Protein AF-A0A958IMS0-F1 (afdb_monomer_lite)

Secondary structure (DSSP, 8-state):
----------HHHHHHHHHHHHHHHHHHTS-SSSPPPHHHHHHHHHHHHHHHHHHHTSHHHHHHHHT-S---HHHHHHHHHHHHHHHHHS---PPPPPEEEEPPHHHHHHHHHHHHHHHHHHHHHHHHHHHS-HHHHHHHHHHHHHHHHHHHHHHHHH-HHHHHHHHHHHHHHHHHHHHHHTT--TTHHHHHHHSS------THHHHHHHHHHHHHHHHHHHHH-PEEEE-HHHHHHHHHHHHHHHHHHHHHHHHHHHHHHHHHHTT----HHHHHHHHHHHHHHHHHS-HHHHS--

Sequence (297 aa):
MPSAKKNVPAVKDVWQTLQDRTVARFISHLPPKTLPDDAQVRTAVNETESLLMDELCSAKQLSELWERADIEERQIAYARLEFSTWKNERPLLLPAPTFTERMNGAKLAIAVMLGTLAGAMLLSGAFNFLSDDPQTGQMLGGIIGSGAMVMVLWYASENKNVRRYLAAALGVATAAEVAIMFGKLSGLGMLWSALRPRFIGTGILVGLRRFFAYAGIVFLLRMSVRKPVFNRLEYEKNLRICIALWLDNARQFIASLKEASQKSGEKQALPEPVIAKKLGGYLHKLHQSQPAELATA

Radius of gyration: 34.6 Å; chains: 1; bounding box: 78×59×96 Å

Foldseek 3Di:
DDDPPPPPPDPVVVLVVLLVVLLVQLLVLADPWDFGDPVSNVVSLVVSVVSVLCQCLPQVNLCVLLVHPGDDPVLSVVLSVVVVVVCVVPPLDADHFDWDQDQDPVLLVVLLVVQLVVQLVVQLVVCCVVPVHSPVSSVVRSVVRSVVSSVLLQVLLPDPVNLVVLVVVLVVVVVVVVCVVVVPCPPVVVVVVVVPDPPPDDDDVVVVVVVVVSVVSVSSSVSSHGDTTGPSVVSSVSSSVSSSVVVVVVSVVSVVSSVVVVVCVVPDPPPPVVVVVVVVVVVVVVVVPDVVVVVPD

Structure (mmCIF, N/CA/C/O backbone):
data_AF-A0A958IMS0-F1
#
_entry.id   AF-A0A958IMS0-F1
#
loop_
_atom_site.group_PDB
_atom_site.id
_atom_site.type_symbol
_atom_site.label_atom_id
_atom_site.label_alt_id
_atom_site.label_comp_id
_atom_site.label_asym_id
_atom_site.label_entity_id
_atom_site.label_seq_id
_atom_site.pdbx_PDB_ins_code
_atom_site.Cartn_x
_atom_site.Cartn_y
_atom_site.Cartn_z
_atom_site.occupancy
_atom_site.B_iso_or_equiv
_atom_site.auth_seq_id
_atom_site.auth_comp_id
_atom_site.auth_asym_id
_atom_site.auth_atom_id
_atom_site.pdbx_PDB_model_num
ATOM 1 N N . MET A 1 1 ? -40.552 -29.127 31.324 1.00 44.09 1 MET A N 1
ATOM 2 C CA . MET A 1 1 ? -40.174 -28.196 30.239 1.00 44.09 1 MET A CA 1
ATOM 3 C C . MET A 1 1 ? -38.669 -27.982 30.304 1.00 44.09 1 MET A C 1
ATOM 5 O O . MET A 1 1 ? -38.207 -27.462 31.312 1.00 44.09 1 MET A O 1
ATOM 9 N N . PRO A 1 2 ? -37.890 -28.467 29.326 1.00 46.84 2 PRO A N 1
ATOM 10 C CA . PRO A 1 2 ? -36.446 -28.273 29.320 1.00 46.84 2 PRO A CA 1
ATOM 11 C C . PRO A 1 2 ? -36.140 -26.791 29.085 1.00 46.84 2 PRO A C 1
ATOM 13 O O . PRO A 1 2 ? -36.543 -26.219 28.075 1.00 46.84 2 PRO A O 1
ATOM 16 N 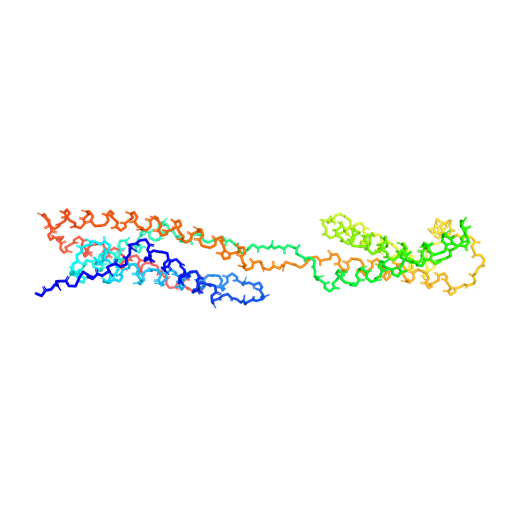N . SER A 1 3 ? -35.461 -26.173 30.052 1.00 48.00 3 SER A N 1
ATOM 17 C CA . SER A 1 3 ? -34.900 -24.829 29.931 1.00 48.00 3 SER A CA 1
ATOM 18 C C . SER A 1 3 ? -33.990 -24.798 28.704 1.00 48.00 3 SER A C 1
ATOM 20 O O . SER A 1 3 ? -32.963 -25.481 28.667 1.00 48.00 3 SER A O 1
ATOM 22 N N . ALA A 1 4 ? -34.409 -24.068 27.670 1.00 55.25 4 ALA A N 1
ATOM 23 C CA . ALA A 1 4 ? -33.607 -23.841 26.483 1.00 55.25 4 ALA A CA 1
ATOM 24 C C . ALA A 1 4 ? -32.337 -23.106 26.921 1.00 55.25 4 ALA A C 1
ATOM 26 O O . ALA A 1 4 ? -32.370 -21.909 27.207 1.00 55.25 4 ALA A O 1
ATOM 27 N N . LYS A 1 5 ? -31.218 -23.835 27.010 1.00 54.44 5 LYS A N 1
ATOM 28 C CA . LYS A 1 5 ? -29.894 -23.233 27.155 1.00 54.44 5 LYS A CA 1
ATOM 29 C C . LYS A 1 5 ? -29.708 -22.296 25.966 1.00 54.44 5 LYS A C 1
ATOM 31 O O . LYS A 1 5 ? -29.451 -22.747 24.853 1.00 54.44 5 LYS A O 1
ATOM 36 N N . LYS A 1 6 ? -29.899 -20.994 26.197 1.00 62.38 6 LYS A N 1
ATOM 37 C CA . LYS A 1 6 ? -29.505 -19.937 25.267 1.00 62.38 6 LYS A CA 1
ATOM 38 C C . LYS A 1 6 ? -28.029 -20.189 24.969 1.00 62.38 6 LYS A C 1
ATOM 40 O O . LYS A 1 6 ? -27.209 -20.090 25.878 1.00 62.38 6 LYS A O 1
ATOM 45 N N . ASN A 1 7 ? -27.713 -20.578 23.735 1.00 57.47 7 ASN A N 1
ATOM 46 C CA . ASN A 1 7 ? -26.341 -20.599 23.245 1.00 57.47 7 ASN A CA 1
ATOM 47 C C . ASN A 1 7 ? -25.857 -19.150 23.273 1.00 57.47 7 ASN A C 1
ATOM 49 O O . ASN A 1 7 ? -26.113 -18.385 22.346 1.00 57.47 7 ASN A O 1
ATOM 53 N N . VAL A 1 8 ? -25.249 -18.756 24.390 1.00 57.50 8 VAL A N 1
ATOM 54 C CA . VAL A 1 8 ? -24.497 -17.513 24.479 1.00 57.50 8 VAL A CA 1
ATOM 55 C C . VAL A 1 8 ? -23.295 -17.730 23.559 1.00 57.50 8 VAL A C 1
ATOM 57 O O . VAL A 1 8 ? -22.541 -18.678 23.805 1.00 57.50 8 VAL A O 1
ATOM 60 N N . PRO A 1 9 ? -23.164 -16.969 22.455 1.00 58.69 9 PRO A N 1
ATOM 61 C CA . PRO A 1 9 ? -21.986 -17.067 21.603 1.00 58.69 9 PRO A CA 1
ATOM 62 C C . PRO A 1 9 ? -20.747 -16.914 22.485 1.00 58.69 9 PRO A C 1
ATOM 64 O O . PRO A 1 9 ? -20.757 -16.148 23.450 1.00 58.69 9 PRO A O 1
ATOM 67 N N . ALA A 1 10 ? -19.705 -17.702 22.224 1.00 67.81 10 ALA A N 1
ATOM 68 C CA . ALA A 1 10 ? -18.515 -17.641 23.056 1.00 67.81 10 ALA A CA 1
ATOM 69 C C . ALA A 1 10 ? -17.984 -16.200 23.022 1.00 67.81 10 ALA A C 1
ATOM 71 O O . ALA A 1 10 ? -17.843 -15.632 21.948 1.00 67.81 10 ALA A O 1
ATOM 72 N N . VAL A 1 11 ? -17.655 -15.606 24.175 1.00 65.38 11 VAL A N 1
ATOM 73 C CA . VAL A 1 11 ? -17.172 -14.207 24.295 1.00 65.38 11 VAL A CA 1
ATOM 74 C C . VAL A 1 11 ? -16.015 -13.889 23.329 1.00 65.38 11 VAL A C 1
ATOM 76 O O . VAL A 1 11 ? -15.816 -12.745 22.924 1.00 65.38 11 VAL A O 1
ATOM 79 N N . LYS A 1 12 ? -15.260 -14.914 22.914 1.00 70.31 12 LYS A N 1
ATOM 80 C CA . LYS A 1 12 ? -14.212 -14.829 21.890 1.00 70.31 12 LYS A CA 1
ATOM 81 C C . LYS A 1 12 ? -14.737 -14.348 20.525 1.00 70.31 12 LYS A C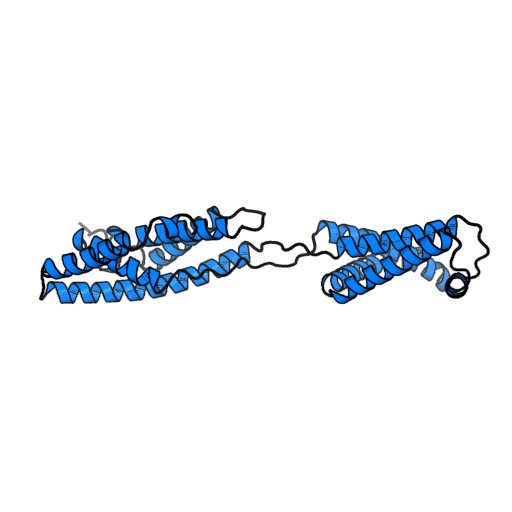 1
ATOM 83 O O . LYS A 1 12 ? -14.037 -13.601 19.848 1.00 70.31 12 LYS A O 1
ATOM 88 N N . ASP A 1 13 ? -15.968 -14.699 20.167 1.00 82.50 13 ASP A N 1
ATOM 89 C CA . ASP A 1 13 ? -16.597 -14.353 18.891 1.00 82.50 13 ASP A CA 1
ATOM 90 C C . ASP A 1 13 ? -16.972 -12.867 18.823 1.00 82.50 13 ASP A C 1
ATOM 92 O O . ASP A 1 13 ? -16.931 -12.265 17.749 1.00 82.50 13 ASP A O 1
ATOM 96 N N . VAL A 1 14 ? -17.283 -12.235 19.962 1.00 87.31 14 VAL A N 1
ATOM 97 C CA . VAL A 1 14 ? -17.734 -10.835 19.999 1.00 87.31 14 VAL A CA 1
ATOM 98 C C . VAL A 1 14 ? -16.592 -9.869 19.687 1.00 87.31 14 VAL A C 1
ATOM 100 O O . VAL A 1 14 ? -16.743 -8.988 18.842 1.00 87.31 14 VAL A O 1
ATOM 103 N N . TRP A 1 15 ? -15.424 -10.060 20.307 1.00 90.69 15 TRP A N 1
ATOM 104 C CA . TRP A 1 15 ? -14.250 -9.209 20.070 1.00 90.69 15 TRP A CA 1
ATOM 105 C C . TRP A 1 15 ? -13.712 -9.343 18.649 1.00 90.69 15 TRP A C 1
ATOM 107 O O . TRP A 1 15 ? -13.339 -8.344 18.035 1.00 90.69 15 TRP A O 1
ATOM 117 N N . GLN A 1 16 ? -13.722 -10.562 18.108 1.00 94.00 16 GLN A N 1
ATOM 118 C CA . GLN A 1 16 ? -13.306 -10.806 16.732 1.00 94.00 16 GLN A CA 1
ATOM 119 C C . GLN A 1 16 ? -14.298 -10.192 15.733 1.00 94.00 16 GLN A C 1
ATOM 121 O O . GLN A 1 16 ? -13.884 -9.533 14.783 1.00 94.00 16 GLN A O 1
ATOM 126 N N . THR A 1 17 ? -15.605 -10.299 15.999 1.00 93.88 17 THR A N 1
ATOM 127 C CA . THR A 1 17 ? -16.640 -9.634 15.189 1.00 93.88 17 THR A CA 1
ATOM 128 C C . THR A 1 17 ? -16.495 -8.112 15.224 1.00 93.88 17 THR A C 1
ATOM 130 O O . THR A 1 17 ? -16.630 -7.460 14.187 1.00 93.88 17 THR A O 1
ATOM 133 N N . LEU A 1 18 ? -16.212 -7.532 16.396 1.00 94.69 18 LEU A N 1
ATOM 134 C CA . LEU A 1 18 ? -15.975 -6.096 16.533 1.00 94.69 18 LEU A CA 1
ATOM 135 C C . LEU A 1 18 ? -14.736 -5.680 15.736 1.00 94.69 18 LEU A C 1
ATOM 137 O O . LEU A 1 18 ? -14.836 -4.783 14.906 1.00 94.69 18 LEU A O 1
ATOM 141 N N . GLN A 1 19 ? -13.613 -6.385 15.897 1.00 96.44 19 GLN A N 1
ATOM 142 C CA . GLN A 1 19 ? -12.390 -6.153 15.125 1.00 96.44 19 GLN A CA 1
ATOM 143 C C . GLN A 1 19 ? -12.660 -6.179 13.612 1.00 96.44 19 GLN A C 1
ATOM 145 O O . GLN A 1 19 ? -12.262 -5.254 12.903 1.00 96.44 19 GLN A O 1
ATOM 150 N N . ASP A 1 20 ? -13.354 -7.206 13.115 1.00 96.06 20 ASP A N 1
ATOM 151 C CA . ASP A 1 20 ? -13.673 -7.356 11.693 1.00 96.06 20 ASP A CA 1
ATOM 152 C C . ASP A 1 20 ? -14.537 -6.201 11.171 1.00 96.06 20 ASP A C 1
ATOM 154 O O . ASP A 1 20 ? -14.251 -5.646 10.106 1.00 96.06 20 ASP A O 1
ATOM 158 N N . ARG A 1 21 ? -15.560 -5.790 11.930 1.00 95.88 21 ARG A N 1
ATOM 159 C CA . ARG A 1 21 ? -16.423 -4.649 11.581 1.00 95.88 21 ARG A CA 1
ATOM 160 C C . ARG A 1 21 ? -15.662 -3.333 11.580 1.00 95.88 21 ARG A C 1
ATOM 162 O O . ARG A 1 21 ? -15.816 -2.548 10.647 1.00 95.88 21 ARG A O 1
ATOM 169 N N . THR A 1 22 ? -14.833 -3.103 12.592 1.00 96.50 22 THR A N 1
ATOM 170 C CA . THR A 1 22 ? -13.996 -1.910 12.732 1.00 96.50 22 THR A CA 1
ATOM 171 C C . THR A 1 22 ? -13.019 -1.794 11.561 1.00 96.50 22 THR A C 1
ATOM 173 O O . THR A 1 22 ? -12.938 -0.743 10.927 1.00 96.50 22 THR A O 1
ATOM 176 N N . VAL A 1 23 ? -12.343 -2.889 11.196 1.00 97.06 23 VAL A N 1
ATOM 177 C CA . VAL A 1 23 ? -11.447 -2.939 10.029 1.00 97.06 23 VAL A CA 1
ATOM 178 C C . VAL A 1 23 ? -12.222 -2.692 8.736 1.00 97.06 23 VAL A C 1
ATOM 180 O O . VAL A 1 23 ? -11.797 -1.882 7.913 1.00 97.06 23 VAL A O 1
ATOM 183 N N . ALA A 1 24 ? -13.369 -3.351 8.553 1.00 96.00 24 ALA A N 1
ATOM 184 C CA . ALA A 1 24 ? -14.198 -3.177 7.363 1.00 96.00 24 ALA A CA 1
ATOM 185 C C . ALA A 1 24 ? -14.688 -1.730 7.216 1.00 96.00 24 ALA A C 1
ATOM 187 O O . ALA A 1 24 ? -14.632 -1.171 6.117 1.00 96.00 24 ALA A O 1
ATOM 188 N N . ARG A 1 25 ? -15.109 -1.100 8.320 1.00 96.00 25 ARG A N 1
ATOM 189 C CA . ARG A 1 25 ? -15.526 0.304 8.349 1.00 96.00 25 ARG A CA 1
ATOM 190 C C . ARG A 1 25 ? -14.369 1.219 7.972 1.00 96.00 25 ARG A C 1
ATOM 192 O O . ARG A 1 25 ? -14.520 1.997 7.034 1.00 96.00 25 ARG A O 1
ATOM 199 N N . PHE A 1 26 ? -13.209 1.065 8.609 1.00 96.62 26 PHE A N 1
ATOM 200 C CA . PHE A 1 26 ? -12.016 1.850 8.292 1.00 96.62 26 PHE A CA 1
ATOM 201 C C . PHE A 1 26 ? -11.662 1.765 6.800 1.00 96.62 26 PHE A C 1
ATOM 203 O O . PHE A 1 26 ? -11.527 2.773 6.109 1.00 96.62 26 PHE A O 1
ATOM 210 N N . ILE A 1 27 ? -11.590 0.541 6.273 1.00 95.31 27 ILE A N 1
ATOM 211 C CA . ILE A 1 27 ? -11.251 0.267 4.875 1.00 95.31 27 ILE A CA 1
ATOM 212 C C . ILE A 1 27 ? -12.306 0.819 3.901 1.00 95.31 27 ILE A C 1
ATOM 214 O O . ILE A 1 27 ? -11.954 1.182 2.778 1.00 95.31 27 ILE A O 1
ATOM 218 N N . SER A 1 28 ? -13.578 0.901 4.300 1.00 95.00 28 SER A N 1
ATOM 219 C CA . SER A 1 28 ? -14.649 1.468 3.467 1.00 95.00 28 SER A CA 1
ATOM 220 C C . SER A 1 28 ? -14.517 2.979 3.242 1.00 95.00 28 SER A C 1
ATOM 222 O O . SER A 1 28 ? -14.989 3.478 2.223 1.00 95.00 28 SER A O 1
ATOM 224 N N . HIS A 1 29 ? -13.825 3.690 4.140 1.00 94.88 29 HIS A N 1
ATOM 225 C CA . HIS A 1 29 ? -13.536 5.120 4.001 1.00 94.88 29 HIS A CA 1
ATOM 226 C C . HIS A 1 29 ? -12.297 5.410 3.142 1.00 94.88 29 HIS A C 1
ATOM 228 O O . HIS A 1 29 ? -12.062 6.561 2.772 1.00 94.88 29 HIS A O 1
ATOM 234 N N . LEU A 1 30 ? -11.508 4.388 2.793 1.00 93.94 30 LEU A N 1
ATOM 235 C CA . LEU A 1 30 ? -10.329 4.552 1.949 1.00 93.94 30 LEU A CA 1
ATOM 236 C C . LEU A 1 30 ? -10.661 4.358 0.463 1.00 93.94 30 LEU A C 1
ATOM 238 O O . LEU A 1 30 ? -11.443 3.470 0.101 1.00 93.94 30 LEU A O 1
ATOM 242 N N . PRO A 1 31 ? -10.022 5.123 -0.440 1.00 91.56 31 PRO A N 1
ATOM 243 C CA . PRO A 1 31 ? -10.190 4.920 -1.866 1.00 91.56 31 PRO A CA 1
ATOM 244 C C . PRO A 1 31 ? -9.673 3.532 -2.291 1.00 91.56 31 PRO A C 1
ATOM 246 O O . PRO A 1 31 ? -8.618 3.078 -1.845 1.00 91.56 31 PRO A O 1
ATOM 249 N N . PRO A 1 32 ? -10.365 2.837 -3.209 1.00 86.62 32 PRO A N 1
ATOM 250 C CA . PRO A 1 32 ? -10.069 1.437 -3.499 1.00 86.62 32 PRO A CA 1
ATOM 251 C C . PRO A 1 32 ? -8.780 1.214 -4.301 1.00 86.62 32 PRO A C 1
ATOM 253 O O . PRO A 1 32 ? -8.251 0.104 -4.281 1.00 86.62 32 PRO A O 1
ATOM 256 N N . LYS A 1 33 ? -8.312 2.222 -5.050 1.00 82.50 33 LYS A N 1
ATOM 257 C CA . LYS A 1 33 ? -7.207 2.088 -6.022 1.00 82.50 33 LYS A CA 1
ATOM 258 C C . LYS A 1 33 ? -6.172 3.212 -5.973 1.00 82.50 33 LYS A C 1
ATOM 260 O O . LYS A 1 33 ? -5.131 3.088 -6.615 1.00 82.50 33 LYS A O 1
ATOM 265 N N . THR A 1 34 ? -6.456 4.307 -5.276 1.00 85.69 34 THR A N 1
ATOM 266 C CA . THR A 1 34 ? -5.556 5.461 -5.193 1.00 85.69 34 THR A CA 1
ATOM 267 C C . THR A 1 34 ? -4.907 5.534 -3.824 1.00 85.69 34 THR A C 1
ATOM 269 O O . THR A 1 34 ? -5.336 4.876 -2.880 1.00 85.69 34 THR A O 1
ATOM 272 N N . LEU A 1 35 ? -3.844 6.327 -3.744 1.00 85.00 35 LEU A N 1
ATOM 273 C CA . LEU A 1 35 ? -3.211 6.665 -2.483 1.00 85.00 35 LEU A CA 1
ATOM 274 C C . LEU A 1 35 ? -4.232 7.410 -1.604 1.00 85.00 35 LEU A C 1
ATOM 276 O O . LEU A 1 35 ? -4.778 8.404 -2.095 1.00 85.00 35 LEU A O 1
ATOM 280 N N . PRO A 1 36 ? -4.529 6.941 -0.377 1.00 90.69 36 PRO A N 1
ATOM 281 C CA . PRO A 1 36 ? -5.311 7.732 0.557 1.00 90.69 36 PRO A CA 1
ATOM 282 C C . PRO A 1 36 ? -4.521 8.975 0.963 1.00 90.69 36 PRO A C 1
ATOM 284 O O . PRO A 1 36 ? -3.328 8.884 1.251 1.00 90.69 36 PRO A O 1
ATOM 287 N N . ASP A 1 37 ? -5.196 10.116 0.968 1.00 91.12 37 ASP A N 1
ATOM 288 C CA . ASP A 1 37 ? -4.643 11.356 1.511 1.00 91.12 37 ASP A CA 1
ATOM 289 C C . ASP A 1 37 ? -4.720 11.360 3.047 1.00 91.12 37 ASP A C 1
ATOM 291 O O . ASP A 1 37 ? -5.555 10.665 3.639 1.00 91.12 37 ASP A O 1
ATOM 295 N N . ASP A 1 38 ? -3.892 12.171 3.701 1.00 90.44 38 ASP A N 1
ATOM 296 C CA . ASP A 1 38 ? -3.832 12.277 5.163 1.00 90.44 38 ASP A CA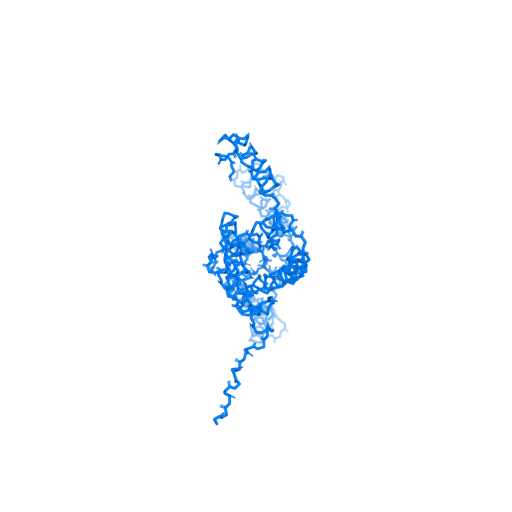 1
ATOM 297 C C . ASP A 1 38 ? -5.198 12.647 5.756 1.00 90.44 38 ASP A C 1
ATOM 299 O O . ASP A 1 38 ? -5.587 12.120 6.799 1.00 90.44 38 ASP A O 1
ATOM 303 N N . ALA A 1 39 ? -5.961 13.507 5.075 1.00 92.56 39 ALA A N 1
ATOM 304 C CA . ALA A 1 39 ? -7.317 13.865 5.480 1.00 92.56 39 ALA A CA 1
ATOM 305 C C . ALA A 1 39 ? -8.257 12.647 5.484 1.00 92.56 39 ALA A C 1
ATOM 307 O O . ALA A 1 39 ? -9.007 12.446 6.436 1.00 92.56 39 ALA A O 1
ATOM 308 N N . GLN A 1 40 ? -8.172 11.788 4.463 1.00 94.00 40 GLN A N 1
ATOM 309 C CA . GLN A 1 40 ? -9.003 10.584 4.357 1.00 94.00 40 GLN A CA 1
ATOM 310 C C . GLN A 1 40 ? -8.650 9.566 5.440 1.00 94.00 40 GLN A C 1
ATOM 312 O O . GLN A 1 40 ? -9.546 8.958 6.025 1.00 94.00 40 GLN A O 1
ATOM 317 N N . VAL A 1 41 ? -7.356 9.402 5.734 1.00 93.69 41 VAL A N 1
ATOM 318 C CA . VAL A 1 41 ? -6.899 8.537 6.829 1.00 93.69 41 VAL A CA 1
ATOM 319 C C . VAL A 1 41 ? -7.417 9.064 8.166 1.00 93.69 41 VAL A C 1
ATOM 321 O O . VAL A 1 41 ? -7.967 8.283 8.936 1.00 93.69 41 VAL A O 1
ATOM 324 N N . ARG A 1 42 ? -7.328 10.375 8.431 1.00 93.56 42 ARG A N 1
ATOM 325 C CA . ARG A 1 42 ? -7.868 10.984 9.662 1.00 93.56 42 ARG A CA 1
ATOM 326 C C . ARG A 1 42 ? -9.375 10.788 9.791 1.00 93.56 42 ARG A C 1
ATOM 328 O O . ARG A 1 42 ? -9.835 10.381 10.852 1.00 93.56 42 ARG A O 1
ATOM 335 N N . THR A 1 43 ? -10.142 11.010 8.723 1.00 94.56 43 THR A N 1
ATOM 336 C CA . THR A 1 43 ? -11.588 10.738 8.726 1.00 94.56 43 THR A CA 1
ATOM 337 C C . THR A 1 43 ? -11.868 9.267 9.026 1.00 94.56 43 THR A C 1
ATOM 339 O O . THR A 1 43 ? -12.699 8.971 9.880 1.00 94.56 43 THR A O 1
ATOM 342 N N . ALA A 1 44 ? -11.144 8.344 8.387 1.00 95.75 44 ALA A N 1
ATOM 343 C CA . ALA A 1 44 ? -11.303 6.914 8.628 1.00 95.75 44 ALA A CA 1
ATOM 344 C C . ALA A 1 44 ? -10.974 6.534 10.082 1.00 95.75 44 ALA A C 1
ATOM 346 O O . ALA A 1 44 ? -11.720 5.757 10.677 1.00 95.75 44 ALA A O 1
ATOM 347 N N . VAL A 1 45 ? -9.907 7.095 10.670 1.00 95.25 45 VAL A N 1
ATOM 348 C CA . VAL A 1 45 ? -9.560 6.912 12.092 1.00 95.25 45 VAL A CA 1
ATOM 349 C C . VAL A 1 45 ? -10.704 7.398 12.977 1.00 95.25 45 VAL A C 1
ATOM 351 O O . VAL A 1 45 ? -11.195 6.627 13.795 1.00 95.25 45 VAL A O 1
ATOM 354 N N . ASN A 1 46 ? -11.175 8.631 12.779 1.00 94.38 46 ASN A N 1
ATOM 355 C CA . ASN A 1 46 ? -12.206 9.242 13.621 1.00 94.38 46 ASN A CA 1
ATOM 356 C C . ASN A 1 46 ? -13.529 8.459 13.584 1.00 94.38 46 ASN A C 1
ATOM 358 O O . ASN A 1 46 ? -14.116 8.189 14.630 1.00 94.38 46 ASN A O 1
ATOM 362 N N . GLU A 1 47 ? -13.973 8.041 12.396 1.00 95.19 47 GLU A N 1
ATOM 363 C CA . GLU A 1 47 ? -15.169 7.202 12.216 1.00 95.19 47 GLU A CA 1
ATOM 364 C C . GLU A 1 47 ? -15.019 5.840 12.902 1.00 95.19 47 GLU A C 1
ATOM 366 O O . GLU A 1 47 ? -15.944 5.326 13.532 1.00 95.19 47 GLU A O 1
ATOM 371 N N . THR A 1 48 ? -13.826 5.257 12.803 1.00 95.06 48 THR A N 1
ATOM 372 C CA . THR A 1 48 ? -13.506 3.958 13.398 1.00 95.06 48 THR A CA 1
ATOM 373 C C . THR A 1 48 ? -13.468 4.040 14.919 1.00 95.06 48 THR A C 1
ATOM 375 O O . THR A 1 48 ? -14.020 3.174 15.594 1.00 95.06 48 THR A O 1
ATOM 378 N N . GLU A 1 49 ? -12.873 5.098 15.468 1.00 94.69 49 GLU A N 1
ATOM 379 C CA . GLU A 1 49 ? -12.890 5.367 16.902 1.00 94.69 49 GLU A CA 1
ATOM 380 C C . GLU A 1 49 ? -14.305 5.640 17.411 1.00 94.69 49 GLU A C 1
ATOM 382 O O . GLU A 1 49 ? -14.664 5.123 18.465 1.00 94.69 49 GLU A O 1
ATOM 387 N N . SER A 1 50 ? -15.127 6.397 16.677 1.00 94.00 50 SER A N 1
ATOM 388 C CA . SER A 1 50 ? -16.528 6.627 17.055 1.00 94.00 50 SER A CA 1
ATOM 389 C C . SER A 1 50 ? -17.300 5.312 17.132 1.00 94.00 50 SER A C 1
ATOM 391 O O . SER A 1 50 ? -17.944 5.041 18.142 1.00 94.00 50 SER A O 1
ATOM 393 N N . LEU A 1 51 ? -17.169 4.455 16.113 1.00 95.25 51 LEU A N 1
ATOM 394 C CA . LEU A 1 51 ? -17.805 3.137 16.093 1.00 95.25 51 LEU A CA 1
ATOM 395 C C . LEU A 1 51 ? -17.333 2.258 17.258 1.00 95.25 51 LEU A C 1
ATOM 397 O O . LEU A 1 51 ? -18.150 1.608 17.905 1.00 95.25 51 LEU A O 1
ATOM 401 N N . LEU A 1 52 ? -16.028 2.250 17.550 1.00 95.69 52 LEU A N 1
ATOM 402 C CA . LEU A 1 52 ? -15.478 1.514 18.691 1.00 95.69 52 LEU A CA 1
ATOM 403 C C . LEU A 1 52 ? -16.041 2.028 20.018 1.00 95.69 52 LEU A C 1
ATOM 405 O O . LEU A 1 52 ? -16.414 1.223 20.866 1.00 95.69 52 LEU A O 1
ATOM 409 N N . MET A 1 53 ? -16.125 3.347 20.196 1.00 94.31 53 MET A N 1
ATOM 410 C CA . MET A 1 53 ? -16.681 3.956 21.404 1.00 94.31 53 MET A CA 1
ATOM 411 C C . MET A 1 53 ? -18.155 3.603 21.589 1.00 94.31 53 MET A C 1
ATOM 413 O O . MET A 1 53 ? -18.555 3.245 22.697 1.00 94.31 53 MET A O 1
ATOM 417 N N . ASP A 1 54 ? -18.948 3.685 20.523 1.00 95.25 54 ASP A N 1
ATOM 418 C CA . ASP A 1 54 ? -20.383 3.415 20.574 1.00 95.25 54 ASP A CA 1
ATOM 419 C C . ASP A 1 54 ? -20.668 1.931 20.845 1.00 95.25 54 ASP A C 1
ATOM 421 O O . ASP A 1 54 ? -21.526 1.617 21.669 1.00 95.25 54 ASP A O 1
ATOM 425 N N . GLU A 1 55 ? -19.914 1.014 20.230 1.00 95.25 55 GLU A N 1
ATOM 426 C CA . GLU A 1 55 ? -20.061 -0.431 20.450 1.00 95.25 55 GLU A CA 1
ATOM 427 C C . GLU A 1 55 ? -19.567 -0.848 21.846 1.00 95.25 55 GLU A C 1
ATOM 429 O O . GLU A 1 55 ? -20.293 -1.530 22.574 1.00 95.25 55 GLU A O 1
ATOM 434 N N . LEU A 1 56 ? -18.373 -0.405 22.268 1.00 94.69 56 LEU A N 1
ATOM 435 C CA . LEU A 1 56 ? -17.783 -0.778 23.564 1.00 94.69 56 LEU A CA 1
ATOM 436 C C . LEU A 1 56 ? -18.536 -0.190 24.759 1.00 94.69 56 LEU A C 1
ATOM 438 O O . LEU A 1 56 ? -18.616 -0.838 25.801 1.00 94.69 56 LEU A O 1
ATOM 442 N N . CYS A 1 57 ? -19.090 1.016 24.614 1.00 94.12 57 CYS A N 1
ATOM 443 C CA . CYS A 1 57 ? -19.903 1.653 25.650 1.00 94.12 57 CYS A CA 1
ATOM 444 C C . CYS A 1 57 ? -21.401 1.358 25.490 1.00 94.12 57 CYS A C 1
ATOM 446 O O . CYS A 1 57 ? -22.210 1.941 26.211 1.00 94.12 57 CYS A O 1
ATOM 448 N N . SER A 1 58 ? -21.801 0.486 24.559 1.00 94.38 58 SER A N 1
ATOM 449 C CA . SER A 1 58 ? -23.208 0.122 24.416 1.00 94.38 58 SER A CA 1
ATOM 450 C C . SER A 1 58 ? -23.692 -0.636 25.653 1.00 94.38 58 SER A C 1
ATOM 452 O O . SER A 1 58 ? -22.969 -1.451 26.233 1.00 94.38 58 SER A O 1
ATOM 454 N N . ALA A 1 59 ? -24.952 -0.410 26.039 1.00 92.50 59 ALA A N 1
ATOM 455 C CA . ALA A 1 59 ? -25.573 -1.106 27.169 1.00 92.50 59 ALA A CA 1
ATOM 456 C C . ALA A 1 59 ? -25.450 -2.631 27.034 1.00 92.50 59 ALA A C 1
ATOM 458 O O . ALA A 1 59 ? -25.177 -3.324 28.008 1.00 92.50 59 ALA A O 1
ATOM 459 N N . LYS A 1 60 ? -25.603 -3.134 25.803 1.00 92.88 60 LYS A N 1
ATOM 460 C CA . LYS A 1 60 ? -25.495 -4.554 25.467 1.00 92.88 60 LYS A CA 1
ATOM 461 C C . LYS A 1 60 ? -24.078 -5.096 25.669 1.00 92.88 60 LYS A C 1
ATOM 463 O O . LYS A 1 60 ? -23.911 -6.174 26.226 1.00 92.88 60 LYS A O 1
ATOM 468 N N . GLN A 1 61 ? -23.063 -4.374 25.203 1.00 92.25 61 GLN A N 1
ATOM 469 C CA . GLN A 1 61 ? -21.688 -4.851 25.300 1.00 92.25 61 GLN A CA 1
ATOM 470 C C . GLN A 1 61 ? -21.189 -4.796 26.740 1.00 92.25 61 GLN A C 1
ATOM 472 O O . GLN A 1 61 ? -20.552 -5.733 27.216 1.00 92.25 61 GLN A O 1
ATOM 477 N N . LEU A 1 62 ? -21.521 -3.726 27.463 1.00 92.06 62 LEU A N 1
ATOM 478 C CA . LEU A 1 62 ? -21.194 -3.624 28.877 1.00 92.06 62 LEU A CA 1
ATOM 479 C C . LEU A 1 62 ? -21.927 -4.699 29.692 1.00 92.06 62 LEU A C 1
ATOM 481 O O . LEU A 1 62 ? -21.307 -5.286 30.575 1.00 92.06 62 LEU A O 1
ATOM 485 N N . SER A 1 63 ? -23.200 -5.003 29.398 1.00 90.75 63 SER A N 1
ATOM 486 C CA . SER A 1 63 ? -23.974 -6.013 30.142 1.00 90.75 63 SER A CA 1
ATOM 487 C C . SER A 1 63 ? -23.380 -7.408 29.970 1.00 90.75 63 SER A C 1
ATOM 489 O O . SER A 1 63 ? -23.230 -8.151 30.943 1.00 90.75 63 SER A O 1
ATOM 491 N N . GLU A 1 64 ? -22.931 -7.718 28.754 1.00 90.44 64 GLU A N 1
ATOM 492 C CA . GLU A 1 64 ? -22.217 -8.951 28.436 1.00 90.44 64 GLU A CA 1
ATOM 493 C C . GLU A 1 64 ? -20.836 -9.013 29.110 1.00 90.44 64 GLU A C 1
ATOM 495 O O . GLU A 1 64 ? -20.516 -10.004 29.764 1.00 90.44 64 GLU A O 1
ATOM 500 N N . LEU A 1 65 ? -20.032 -7.946 29.031 1.00 89.19 65 LEU A N 1
ATOM 501 C CA . LEU A 1 65 ? -18.683 -7.907 29.615 1.00 89.19 65 LEU A CA 1
ATOM 502 C C . LEU A 1 65 ? -18.685 -7.873 31.149 1.00 89.19 65 LEU A C 1
ATOM 504 O O . LEU A 1 65 ? -17.772 -8.397 31.794 1.00 89.19 65 LEU A O 1
ATOM 508 N N . TRP A 1 66 ? -19.686 -7.240 31.755 1.00 90.81 66 TRP A N 1
ATOM 509 C CA . TRP A 1 66 ? -19.823 -7.155 33.207 1.00 90.81 66 TRP A CA 1
ATOM 510 C C . TRP A 1 66 ? -20.651 -8.290 33.802 1.00 90.81 66 TRP A C 1
ATOM 512 O O . TRP A 1 66 ? -20.708 -8.387 35.028 1.00 90.81 66 TRP A O 1
ATOM 522 N N . GLU A 1 67 ? -21.215 -9.166 32.966 1.00 89.81 67 GLU A N 1
ATOM 523 C CA . GLU A 1 67 ? -22.059 -10.298 33.370 1.00 89.81 67 GLU A CA 1
ATOM 524 C C . GLU A 1 67 ? -23.246 -9.839 34.236 1.00 89.81 67 GLU A C 1
ATOM 526 O O . GLU A 1 67 ? -23.593 -10.456 35.245 1.00 89.81 67 GLU A O 1
ATOM 531 N N . ARG A 1 68 ? -23.860 -8.711 33.861 1.00 86.31 68 ARG A N 1
ATOM 532 C CA . ARG A 1 68 ? -25.013 -8.115 34.551 1.00 86.31 68 ARG A CA 1
ATOM 533 C C . ARG A 1 68 ? -26.156 -7.939 33.571 1.00 86.31 68 ARG A C 1
ATOM 535 O O . ARG A 1 68 ? -25.938 -7.424 32.488 1.00 86.31 68 ARG A O 1
ATOM 542 N N . ALA A 1 69 ? -27.363 -8.344 33.960 1.00 84.12 69 ALA A N 1
ATOM 543 C CA . ALA A 1 69 ? -28.539 -8.223 33.099 1.00 84.12 69 ALA A CA 1
ATOM 544 C C . ALA A 1 69 ? -28.898 -6.754 32.820 1.00 84.12 69 ALA A C 1
ATOM 546 O O . ALA A 1 69 ? -29.164 -6.405 31.673 1.00 84.12 69 ALA A O 1
ATOM 547 N N . ASP A 1 70 ? -28.802 -5.909 33.850 1.00 86.94 70 ASP A N 1
ATOM 548 C CA . ASP A 1 70 ? -29.183 -4.504 33.785 1.00 86.94 70 ASP A CA 1
ATOM 549 C C . ASP A 1 70 ? -28.008 -3.618 34.200 1.00 86.94 70 ASP A C 1
ATOM 551 O O . ASP A 1 70 ? -27.473 -3.726 35.308 1.00 86.94 70 ASP A O 1
ATOM 555 N N . ILE A 1 71 ? -27.599 -2.744 33.284 1.00 88.75 71 ILE A N 1
ATOM 556 C CA . ILE A 1 71 ? -26.627 -1.687 33.546 1.00 88.75 71 ILE A CA 1
ATOM 557 C C . ILE A 1 71 ? -27.378 -0.369 33.557 1.00 88.75 71 ILE A C 1
ATOM 559 O O . ILE A 1 71 ? -28.024 0.002 32.579 1.00 88.75 71 ILE A O 1
ATOM 563 N N . GLU A 1 72 ? -27.274 0.341 34.675 1.00 90.88 72 GLU A N 1
ATOM 564 C CA . GLU A 1 72 ? -27.882 1.656 34.829 1.00 90.88 72 GLU A CA 1
ATOM 565 C C . GLU A 1 72 ? -27.257 2.665 33.858 1.00 90.88 72 GLU A C 1
ATOM 567 O O . GLU A 1 72 ? -26.044 2.676 33.638 1.00 90.88 72 GLU A O 1
ATOM 572 N N . GLU A 1 73 ? -28.062 3.598 33.352 1.00 90.06 73 GLU A N 1
ATOM 573 C CA . GLU A 1 73 ? -27.601 4.663 32.450 1.00 90.06 73 GLU A CA 1
ATOM 574 C C . GLU A 1 73 ? -26.437 5.475 33.047 1.00 90.06 73 GLU A C 1
ATOM 576 O O . GLU A 1 73 ? -25.490 5.838 32.348 1.00 90.06 73 GLU A O 1
ATOM 581 N N . ARG A 1 74 ? -26.436 5.670 34.372 1.00 88.12 74 ARG A N 1
ATOM 582 C CA . ARG A 1 74 ? -25.342 6.333 35.094 1.00 88.12 74 ARG A CA 1
ATOM 583 C C . ARG A 1 74 ? -24.015 5.578 34.979 1.00 88.12 74 ARG A C 1
ATOM 585 O O . ARG A 1 74 ? -22.964 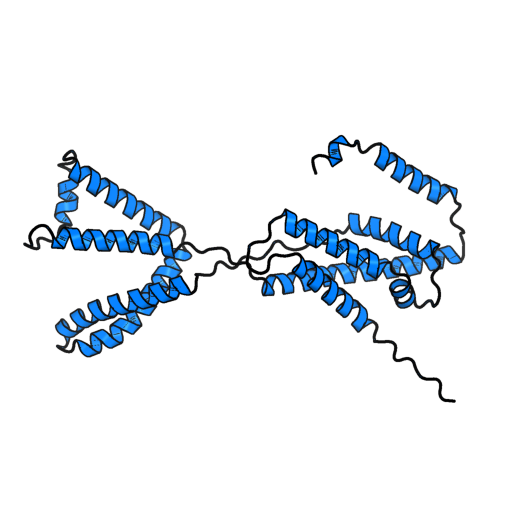6.208 34.883 1.00 88.12 74 ARG A O 1
ATOM 592 N N . GLN A 1 75 ? -24.050 4.246 34.978 1.00 87.56 75 GLN A N 1
ATOM 593 C CA . GLN A 1 75 ? -22.856 3.414 34.822 1.00 87.56 75 GLN A CA 1
ATOM 594 C C . GLN A 1 75 ? -22.341 3.449 33.381 1.00 87.56 75 GLN A C 1
ATOM 596 O O . GLN A 1 75 ? -21.130 3.503 33.177 1.00 87.56 75 GLN A O 1
ATOM 601 N N . ILE A 1 76 ? -23.243 3.498 32.395 1.00 90.56 76 ILE A N 1
ATOM 602 C CA . ILE A 1 76 ? -22.890 3.683 30.980 1.00 90.56 76 ILE A CA 1
ATOM 603 C C . ILE A 1 76 ? -22.219 5.046 30.777 1.00 90.56 76 ILE A C 1
ATOM 605 O O . ILE A 1 76 ? -21.153 5.128 30.170 1.00 90.56 76 ILE A O 1
ATOM 609 N N . ALA A 1 77 ? -22.802 6.115 31.329 1.00 90.19 77 ALA A N 1
ATOM 610 C CA . ALA A 1 77 ? -22.239 7.462 31.255 1.00 90.19 77 ALA A CA 1
ATOM 611 C C . ALA A 1 77 ? -20.861 7.546 31.930 1.00 90.19 77 ALA A C 1
ATOM 613 O O . ALA A 1 77 ? -19.937 8.148 31.379 1.00 90.19 77 ALA A O 1
ATOM 614 N N . TYR A 1 78 ? -20.703 6.900 33.090 1.00 88.44 78 TYR A N 1
ATOM 615 C CA . TYR A 1 78 ? -19.418 6.799 33.779 1.00 88.44 78 TYR A CA 1
ATOM 616 C C . TYR A 1 78 ? -18.378 6.046 32.939 1.00 88.44 78 TYR A C 1
ATOM 618 O O . TYR A 1 78 ? -17.285 6.566 32.718 1.00 88.44 78 TYR A O 1
ATOM 626 N N . ALA A 1 79 ? -18.735 4.872 32.406 1.00 90.31 79 ALA A N 1
ATOM 627 C CA . ALA A 1 79 ? -17.856 4.094 31.540 1.00 90.31 79 ALA A CA 1
ATOM 628 C C . ALA A 1 79 ? -17.438 4.901 30.305 1.00 90.31 79 ALA A C 1
ATOM 630 O O . ALA A 1 79 ? -16.252 4.963 30.000 1.00 90.31 79 ALA A O 1
ATOM 631 N N . ARG A 1 80 ? -18.374 5.597 29.648 1.00 93.62 80 ARG A N 1
ATOM 632 C CA . ARG A 1 80 ? -18.082 6.436 28.476 1.00 93.62 80 ARG A CA 1
ATOM 633 C C . ARG A 1 80 ? -17.122 7.581 28.805 1.00 93.62 80 ARG A C 1
ATOM 635 O O . ARG A 1 80 ? -16.217 7.848 28.016 1.00 93.62 80 ARG A O 1
ATOM 642 N N . LEU A 1 81 ? -17.283 8.234 29.959 1.00 92.19 81 LEU A N 1
ATOM 643 C CA . LEU A 1 81 ? -16.396 9.314 30.405 1.00 92.19 81 LEU A CA 1
ATOM 644 C C . LEU A 1 81 ? -14.975 8.804 30.681 1.00 92.19 81 LEU A C 1
ATOM 646 O O . LEU A 1 81 ? -14.006 9.353 30.151 1.00 92.19 81 LEU A O 1
ATOM 650 N N . GLU A 1 82 ? -14.844 7.744 31.474 1.00 92.62 82 GLU A N 1
ATOM 651 C CA . GLU A 1 82 ? -13.538 7.166 31.807 1.00 92.62 82 GLU A CA 1
ATOM 652 C C . GLU A 1 82 ? -12.850 6.607 30.556 1.00 92.62 82 GLU A C 1
ATOM 654 O O . GLU A 1 82 ? -11.669 6.859 30.323 1.00 92.62 82 GLU A O 1
ATOM 659 N N . PHE A 1 83 ? -13.603 5.937 29.681 1.00 92.25 83 PHE A N 1
ATOM 660 C CA . PHE A 1 83 ? -13.080 5.400 28.428 1.00 92.25 83 PHE A CA 1
ATOM 661 C C . PHE A 1 83 ? -12.664 6.508 27.455 1.00 92.25 83 PHE A C 1
ATOM 663 O O . PHE A 1 83 ? -11.638 6.381 26.793 1.00 92.25 83 PHE A O 1
ATOM 670 N N . SER A 1 84 ? -13.386 7.634 27.403 1.00 92.62 84 SER A N 1
ATOM 671 C CA . SER A 1 84 ? -12.966 8.796 26.606 1.00 92.62 84 SER A CA 1
ATOM 672 C C . SER A 1 84 ? -11.644 9.397 27.098 1.00 92.62 84 SER A C 1
ATOM 674 O O . SER A 1 84 ? -10.799 9.776 26.288 1.00 92.62 84 SER A O 1
ATOM 676 N N . THR A 1 85 ? -11.431 9.417 28.418 1.00 93.62 85 THR A N 1
ATOM 677 C CA . THR A 1 85 ? -10.174 9.878 29.026 1.00 93.62 85 THR A CA 1
ATOM 678 C C . THR A 1 85 ? -9.040 8.914 28.688 1.00 93.62 85 THR A C 1
ATOM 680 O O . THR A 1 85 ? -8.004 9.334 28.179 1.00 93.62 85 THR A O 1
ATOM 683 N N . TRP A 1 86 ? -9.277 7.612 28.861 1.00 94.44 86 TRP A N 1
ATOM 684 C CA . TRP A 1 86 ? -8.324 6.562 28.507 1.00 94.44 86 TRP A CA 1
ATOM 685 C C . TRP A 1 86 ? -7.961 6.565 27.015 1.00 94.44 86 TRP A C 1
ATOM 687 O O . TRP A 1 86 ? -6.786 6.443 26.675 1.00 94.44 86 TRP A O 1
ATOM 697 N N . LYS A 1 87 ? -8.936 6.773 26.118 1.00 94.12 87 LYS A N 1
ATOM 698 C CA . LYS A 1 87 ? -8.705 6.883 24.668 1.00 94.12 87 LYS A CA 1
ATOM 699 C C . LYS A 1 87 ? -7.738 8.019 24.339 1.00 94.12 87 LYS A C 1
ATOM 701 O O . LYS A 1 87 ? -6.858 7.844 23.506 1.00 94.12 87 LYS A O 1
ATOM 706 N N . ASN A 1 88 ? -7.883 9.169 24.997 1.00 93.12 88 ASN A N 1
ATOM 707 C CA . ASN A 1 88 ? -6.999 10.313 24.773 1.00 93.12 88 ASN A CA 1
ATOM 708 C C . ASN A 1 88 ? -5.562 10.034 25.243 1.00 93.12 88 ASN A C 1
ATOM 710 O O . ASN A 1 88 ? -4.614 10.528 24.639 1.00 93.12 88 ASN A O 1
ATOM 714 N N . GLU A 1 89 ? -5.388 9.225 26.292 1.00 93.25 89 GLU A N 1
ATOM 715 C CA . GLU A 1 89 ? -4.069 8.782 26.766 1.00 93.25 89 GLU A CA 1
ATOM 716 C C . GLU A 1 89 ? -3.474 7.659 25.901 1.00 93.25 89 GLU A C 1
ATOM 718 O O . GLU A 1 89 ? -2.253 7.541 25.781 1.00 93.25 89 GLU A O 1
ATOM 723 N N . ARG A 1 90 ? -4.328 6.823 25.298 1.00 92.88 90 ARG A N 1
ATOM 724 C CA . ARG A 1 90 ? -3.952 5.678 24.457 1.00 92.88 90 ARG A CA 1
ATOM 725 C C . ARG A 1 90 ? -4.698 5.707 23.118 1.00 92.88 90 ARG A C 1
ATOM 727 O O . ARG A 1 90 ? -5.563 4.853 22.878 1.00 92.88 90 ARG A O 1
ATOM 734 N N . PRO A 1 91 ? -4.367 6.666 22.235 1.00 93.25 91 PRO A N 1
ATOM 735 C CA . PRO A 1 91 ? -5.034 6.791 20.946 1.00 93.25 91 PRO A CA 1
ATOM 736 C C . PRO A 1 91 ? -4.790 5.554 20.079 1.00 93.25 91 PRO A C 1
ATOM 738 O O . PRO A 1 91 ? -3.784 4.849 20.230 1.00 93.25 91 PRO A O 1
ATOM 741 N N . LEU A 1 92 ? -5.705 5.290 19.145 1.00 92.69 92 LEU A N 1
ATOM 742 C CA . LEU A 1 92 ? -5.531 4.212 18.180 1.00 92.69 92 LEU A CA 1
ATOM 743 C C . LEU A 1 92 ? -4.425 4.595 17.185 1.00 92.69 92 LEU A C 1
ATOM 745 O O . LEU A 1 92 ? -4.647 5.303 16.204 1.00 92.69 92 LEU A O 1
ATOM 749 N N . LEU A 1 93 ? -3.207 4.114 17.439 1.00 90.94 93 LEU A N 1
ATOM 750 C CA . LEU A 1 93 ? -2.065 4.333 16.555 1.00 90.94 93 LEU A CA 1
ATOM 751 C C . LEU A 1 93 ? -2.136 3.372 15.368 1.00 90.94 93 LEU A C 1
ATOM 753 O O . LEU A 1 93 ? -1.746 2.206 15.462 1.00 90.94 93 LEU A O 1
ATOM 757 N N . LEU A 1 94 ? -2.642 3.870 14.242 1.00 91.69 94 LEU A N 1
ATOM 758 C CA . LEU A 1 94 ? -2.634 3.130 12.986 1.00 91.69 94 LEU A CA 1
ATOM 759 C C . LEU A 1 94 ? -1.333 3.387 12.217 1.00 91.69 94 LEU A C 1
ATOM 761 O O . LEU A 1 94 ? -0.850 4.521 12.175 1.00 91.69 94 LEU A O 1
ATOM 765 N N . PRO A 1 95 ? -0.755 2.354 11.586 1.00 89.44 95 PRO A N 1
ATOM 766 C CA . PRO A 1 95 ? 0.428 2.525 10.766 1.00 89.44 95 PRO A CA 1
ATOM 767 C C . PRO A 1 95 ? 0.100 3.391 9.547 1.00 89.44 95 PRO A C 1
ATOM 769 O O . PRO A 1 95 ? -1.030 3.402 9.047 1.00 89.44 95 PRO A O 1
ATOM 772 N N . ALA A 1 96 ? 1.115 4.083 9.032 1.00 87.50 96 ALA A N 1
ATOM 773 C CA . ALA A 1 96 ? 1.007 4.738 7.738 1.00 87.50 96 ALA A CA 1
ATOM 774 C C . ALA A 1 96 ? 0.742 3.689 6.633 1.00 87.50 96 ALA A C 1
ATOM 776 O O . ALA A 1 96 ? 1.199 2.544 6.755 1.00 87.50 96 ALA A O 1
ATOM 777 N N . PRO A 1 97 ? 0.024 4.051 5.554 1.00 86.31 97 PRO A N 1
ATOM 778 C CA . PRO A 1 97 ? -0.194 3.167 4.414 1.00 86.31 97 PRO A CA 1
ATOM 779 C C . PRO A 1 97 ? 1.130 2.585 3.905 1.00 86.31 97 PRO A C 1
ATOM 781 O O . PRO A 1 97 ? 2.067 3.324 3.607 1.00 86.31 97 PRO A O 1
ATOM 784 N N . THR A 1 98 ? 1.229 1.257 3.807 1.00 81.06 98 THR A N 1
ATOM 785 C CA . THR A 1 98 ? 2.436 0.616 3.278 1.00 81.06 98 THR A CA 1
ATOM 786 C C . THR A 1 98 ? 2.457 0.705 1.757 1.00 81.06 98 THR A C 1
ATOM 788 O O . THR A 1 98 ? 1.486 0.390 1.055 1.00 81.06 98 THR A O 1
ATOM 791 N N . PHE A 1 99 ? 3.600 1.138 1.231 1.00 81.06 99 PHE A N 1
ATOM 792 C CA . PHE A 1 99 ? 3.822 1.255 -0.202 1.00 81.06 99 PHE A CA 1
ATOM 793 C C . PHE A 1 99 ? 4.714 0.129 -0.665 1.00 81.06 99 PHE A C 1
ATOM 795 O O . PHE A 1 99 ? 5.826 -0.051 -0.173 1.00 81.06 99 PHE A O 1
ATOM 802 N N . THR A 1 100 ? 4.239 -0.587 -1.675 1.00 80.94 100 THR A N 1
ATOM 803 C CA . THR A 1 100 ? 5.118 -1.463 -2.436 1.00 80.94 100 THR A CA 1
ATOM 804 C C . THR A 1 100 ? 5.467 -0.746 -3.727 1.00 80.94 100 THR A C 1
ATOM 806 O O . THR A 1 100 ? 4.597 -0.348 -4.509 1.00 80.94 100 THR A O 1
ATOM 809 N N . GLU A 1 101 ? 6.759 -0.526 -3.950 1.00 78.88 101 GLU A N 1
ATOM 810 C CA . GLU A 1 101 ? 7.232 -0.020 -5.229 1.00 78.88 101 GLU A CA 1
ATOM 811 C C . GLU A 1 101 ? 7.154 -1.152 -6.257 1.00 78.88 101 GLU A C 1
ATOM 813 O O . GLU A 1 101 ? 8.101 -1.911 -6.455 1.00 78.88 101 GLU A O 1
ATOM 818 N N . ARG A 1 102 ? 6.001 -1.294 -6.913 1.00 78.81 102 ARG A N 1
ATOM 819 C CA . ARG A 1 102 ? 5.832 -2.274 -7.989 1.00 78.81 102 ARG A CA 1
ATOM 820 C C . ARG A 1 102 ? 6.081 -1.637 -9.348 1.00 78.81 102 ARG A C 1
ATOM 822 O O . ARG A 1 102 ? 5.673 -0.509 -9.636 1.00 78.81 102 ARG A O 1
ATOM 829 N N . MET A 1 103 ? 6.738 -2.393 -10.221 1.00 80.75 103 MET A N 1
ATOM 830 C CA . MET A 1 103 ? 6.778 -2.064 -11.640 1.00 80.75 103 MET A CA 1
ATOM 831 C C . MET A 1 103 ? 5.398 -2.328 -12.242 1.00 80.75 103 MET A C 1
ATOM 833 O O . MET A 1 103 ? 4.788 -3.363 -11.987 1.00 80.75 103 MET A O 1
ATOM 837 N N . ASN A 1 104 ? 4.891 -1.387 -13.036 1.00 84.56 104 ASN A N 1
ATOM 838 C CA . ASN A 1 104 ? 3.625 -1.581 -13.735 1.00 84.56 104 ASN A CA 1
ATOM 839 C C . ASN A 1 104 ? 3.756 -2.778 -14.698 1.00 84.56 104 ASN A C 1
ATOM 841 O O . ASN A 1 104 ? 4.684 -2.808 -15.507 1.00 84.56 104 ASN A O 1
ATOM 845 N N . GLY A 1 105 ? 2.821 -3.732 -14.632 1.00 87.56 105 GLY A N 1
ATOM 846 C CA . GLY A 1 105 ? 2.808 -4.925 -15.484 1.00 87.56 105 GLY A CA 1
ATOM 847 C C . GLY A 1 105 ? 2.854 -4.602 -16.981 1.00 87.56 105 GLY A C 1
ATOM 848 O O . GLY A 1 105 ? 3.574 -5.262 -17.720 1.00 87.56 105 GLY A O 1
ATOM 849 N N . ALA A 1 106 ? 2.209 -3.515 -17.420 1.00 87.94 106 ALA A N 1
ATOM 850 C CA . ALA A 1 106 ? 2.299 -3.058 -18.809 1.00 87.94 106 ALA A CA 1
ATOM 851 C C . ALA A 1 106 ? 3.732 -2.658 -19.197 1.00 87.94 106 ALA A C 1
ATOM 853 O O . ALA A 1 106 ? 4.179 -2.926 -20.309 1.00 87.94 106 ALA A O 1
ATOM 854 N N . LYS A 1 107 ? 4.487 -2.053 -18.269 1.00 89.50 107 LYS A N 1
ATOM 855 C CA . LYS A 1 107 ? 5.886 -1.689 -18.521 1.00 89.50 107 LYS A CA 1
ATOM 856 C C . LYS A 1 107 ? 6.775 -2.920 -18.643 1.00 89.50 107 LYS A C 1
ATOM 858 O O . LYS A 1 107 ? 7.632 -2.950 -19.518 1.00 89.50 107 LYS A O 1
ATOM 863 N N . LEU A 1 108 ? 6.546 -3.918 -17.789 1.00 91.12 108 LEU A N 1
ATOM 864 C CA . LEU A 1 108 ? 7.235 -5.204 -17.866 1.00 91.12 108 LEU A CA 1
ATOM 865 C C . LEU A 1 108 ? 6.925 -5.916 -19.184 1.00 91.12 108 LEU A C 1
ATOM 867 O O . LEU A 1 108 ? 7.852 -6.365 -19.843 1.00 91.12 108 LEU A O 1
ATOM 871 N N . ALA A 1 109 ? 5.663 -5.941 -19.618 1.00 93.94 109 ALA A N 1
ATOM 872 C CA . ALA A 1 109 ? 5.275 -6.546 -20.891 1.00 93.94 109 ALA A CA 1
ATOM 873 C C . ALA A 1 109 ? 5.968 -5.877 -22.092 1.00 93.94 109 ALA A C 1
ATOM 875 O O . ALA A 1 109 ? 6.505 -6.567 -22.957 1.00 93.94 109 ALA A O 1
ATOM 876 N N . ILE A 1 110 ? 6.030 -4.540 -22.120 1.00 92.31 110 ILE A N 1
ATOM 877 C CA . ILE A 1 110 ? 6.744 -3.813 -23.181 1.00 92.31 110 ILE A CA 1
ATOM 878 C C . ILE A 1 110 ? 8.252 -4.095 -23.111 1.00 92.31 110 ILE A C 1
ATOM 880 O O . ILE A 1 110 ? 8.887 -4.290 -24.144 1.00 92.31 110 ILE A O 1
ATOM 884 N N . ALA A 1 111 ? 8.838 -4.146 -21.912 1.00 92.44 111 ALA A N 1
ATOM 885 C CA . ALA A 1 111 ? 10.250 -4.482 -21.742 1.00 92.44 111 ALA A CA 1
ATOM 886 C C . ALA A 1 111 ? 10.564 -5.902 -22.236 1.00 92.44 111 ALA A C 1
ATOM 888 O O . ALA A 1 111 ? 11.545 -6.086 -22.949 1.00 92.44 111 ALA A O 1
ATOM 889 N N . VAL A 1 112 ? 9.708 -6.878 -21.922 1.00 95.94 112 VAL A N 1
ATOM 890 C CA . VAL A 1 112 ? 9.795 -8.251 -22.438 1.00 95.94 112 VAL A CA 1
ATOM 891 C C . VAL A 1 112 ? 9.746 -8.236 -23.960 1.00 95.94 112 VAL A C 1
ATOM 893 O O . VAL A 1 112 ? 10.675 -8.731 -24.584 1.00 95.94 112 VAL A O 1
ATOM 896 N N . MET A 1 113 ? 8.737 -7.597 -24.558 1.00 96.38 113 MET A N 1
ATOM 897 C CA . MET A 1 113 ? 8.577 -7.514 -26.014 1.00 96.38 113 MET A CA 1
ATOM 898 C C . MET A 1 113 ? 9.810 -6.906 -26.702 1.00 96.38 113 MET A C 1
ATOM 900 O O . MET A 1 113 ? 10.329 -7.474 -27.663 1.00 96.38 113 MET A O 1
ATOM 904 N N . LEU A 1 114 ? 10.301 -5.764 -26.212 1.00 92.44 114 LEU A N 1
ATOM 905 C CA . LEU A 1 114 ? 11.479 -5.100 -26.779 1.00 92.44 114 LEU A CA 1
ATOM 906 C C . LEU A 1 114 ? 12.753 -5.920 -26.573 1.00 92.44 114 LEU A C 1
ATOM 908 O O . LEU A 1 114 ? 13.577 -6.004 -27.481 1.00 92.44 114 LEU A O 1
ATOM 912 N N . GLY A 1 115 ? 12.903 -6.537 -25.401 1.00 95.06 115 GLY A N 1
ATOM 913 C CA . GLY A 1 115 ? 14.005 -7.442 -25.105 1.00 95.06 115 GLY A CA 1
ATOM 914 C C . GLY A 1 115 ? 14.010 -8.652 -26.033 1.00 95.06 115 GLY A C 1
ATOM 915 O O . GLY A 1 115 ? 15.058 -8.981 -26.578 1.00 95.06 115 GLY A O 1
ATOM 916 N N . THR A 1 116 ? 12.849 -9.267 -26.278 1.00 97.06 116 THR A N 1
ATOM 917 C CA . THR A 1 116 ? 12.695 -10.385 -27.217 1.00 97.06 116 THR A CA 1
ATOM 918 C C . THR A 1 116 ? 13.122 -9.988 -28.623 1.00 97.06 116 THR A C 1
ATOM 920 O O . THR A 1 116 ? 13.945 -10.674 -29.220 1.00 97.06 116 THR A O 1
ATOM 923 N N . LEU A 1 117 ? 12.612 -8.866 -29.141 1.00 95.00 117 LEU A N 1
ATOM 924 C CA . LEU A 1 117 ? 12.955 -8.394 -30.486 1.00 95.00 117 LEU A CA 1
ATOM 925 C C . LEU A 1 117 ? 14.452 -8.085 -30.609 1.00 95.00 117 LEU A C 1
ATOM 927 O O . LEU A 1 117 ? 15.109 -8.567 -31.529 1.00 95.00 117 LEU A O 1
ATOM 931 N N . ALA A 1 118 ? 15.006 -7.328 -29.660 1.00 91.62 118 ALA A N 1
ATOM 932 C CA . ALA A 1 118 ? 16.417 -6.960 -29.675 1.00 91.62 118 ALA A CA 1
ATOM 933 C C . ALA A 1 118 ? 17.328 -8.188 -29.545 1.00 91.62 118 ALA A C 1
ATOM 935 O O . ALA A 1 118 ? 18.285 -8.330 -30.302 1.00 91.62 118 ALA A O 1
ATOM 936 N N . GLY A 1 119 ? 17.019 -9.093 -28.615 1.00 96.44 119 GLY A N 1
ATOM 937 C CA . GLY A 1 119 ? 17.792 -10.309 -28.402 1.00 96.44 119 GLY A CA 1
ATOM 938 C C . GLY A 1 119 ? 17.739 -11.244 -29.603 1.00 96.44 119 GLY A C 1
ATOM 939 O O . GLY A 1 119 ? 18.789 -11.714 -30.032 1.00 96.44 119 GLY A O 1
ATOM 940 N N . ALA A 1 120 ? 16.557 -11.456 -30.192 1.00 96.81 120 ALA A N 1
ATOM 941 C CA . ALA A 1 120 ? 16.403 -12.268 -31.396 1.00 96.81 120 ALA A CA 1
ATOM 942 C C . ALA A 1 120 ? 17.209 -11.693 -32.568 1.00 96.81 120 ALA A C 1
ATOM 944 O O . ALA A 1 120 ? 17.926 -12.437 -33.226 1.00 96.81 120 ALA A O 1
ATOM 945 N N . MET A 1 121 ? 17.166 -10.375 -32.800 1.00 93.81 121 MET A N 1
ATOM 946 C CA . MET A 1 121 ? 17.946 -9.740 -33.872 1.00 93.81 121 MET A CA 1
ATOM 947 C C . MET A 1 121 ? 19.459 -9.855 -33.643 1.00 93.81 121 MET A C 1
ATOM 949 O O . MET A 1 121 ? 20.196 -10.198 -34.567 1.00 93.81 121 MET A O 1
ATOM 953 N N . LEU A 1 122 ? 19.927 -9.585 -32.421 1.00 92.69 122 LEU A N 1
ATOM 954 C CA . LEU A 1 122 ? 21.355 -9.616 -32.092 1.00 92.69 122 LEU A CA 1
ATOM 955 C C . LEU A 1 122 ? 21.923 -11.036 -32.157 1.00 92.69 122 LEU A C 1
ATOM 957 O O . LEU A 1 122 ? 22.954 -11.257 -32.792 1.00 92.69 122 LEU A O 1
ATOM 961 N N . LEU A 1 123 ? 21.249 -11.999 -31.523 1.00 95.69 123 LEU A N 1
ATOM 962 C CA . LEU A 1 123 ? 21.725 -13.379 -31.482 1.00 95.69 123 LEU A CA 1
ATOM 963 C C . LEU A 1 123 ? 21.504 -14.105 -32.806 1.00 95.69 123 LEU A C 1
ATOM 965 O O . LEU A 1 123 ? 22.349 -14.914 -33.163 1.00 95.69 123 LEU A O 1
ATOM 969 N N . SER A 1 124 ? 20.476 -13.775 -33.594 1.00 94.88 124 SER A N 1
ATOM 970 C CA . SER A 1 124 ? 20.363 -14.283 -34.969 1.00 94.88 124 SER A CA 1
ATOM 971 C C . SER A 1 124 ? 21.567 -13.881 -35.816 1.00 94.88 124 SER A C 1
ATOM 973 O O . SER A 1 124 ? 22.173 -14.739 -36.448 1.00 94.88 124 SER A O 1
ATOM 975 N N . GLY A 1 125 ? 21.980 -12.608 -35.764 1.00 91.44 125 GLY A N 1
ATOM 976 C CA . GLY A 1 125 ? 23.178 -12.150 -36.472 1.00 91.44 125 GLY A CA 1
ATOM 977 C C . GLY A 1 125 ? 24.458 -12.830 -35.980 1.00 91.44 125 GLY A C 1
ATOM 978 O O . GLY A 1 125 ? 25.288 -13.240 -36.789 1.00 91.44 125 GLY A O 1
ATOM 979 N N . ALA A 1 126 ? 24.602 -12.998 -34.662 1.00 93.69 126 ALA A N 1
ATOM 980 C CA . ALA A 1 126 ? 25.756 -13.676 -34.074 1.00 93.69 126 ALA A CA 1
ATOM 981 C C . ALA A 1 126 ? 25.828 -15.162 -34.467 1.00 93.69 126 ALA A C 1
ATOM 983 O O . ALA A 1 126 ? 26.890 -15.639 -34.855 1.00 93.69 126 ALA A O 1
ATOM 984 N N . PHE A 1 127 ? 24.710 -15.888 -34.409 1.00 95.56 127 PHE A N 1
ATOM 985 C CA . PHE A 1 127 ? 24.656 -17.304 -34.780 1.00 95.56 127 PHE A CA 1
ATOM 986 C C . PHE A 1 127 ? 24.783 -17.525 -36.286 1.00 95.56 127 PHE A C 1
ATOM 988 O O . PHE A 1 127 ? 25.432 -18.481 -36.694 1.00 95.56 127 PHE A O 1
ATOM 995 N N . ASN A 1 128 ? 24.248 -16.622 -37.109 1.00 95.06 128 ASN A N 1
ATOM 996 C CA . ASN A 1 128 ? 24.493 -16.646 -38.549 1.00 95.06 128 ASN A CA 1
ATOM 997 C C . ASN A 1 128 ? 25.990 -16.517 -38.855 1.00 95.06 128 ASN A C 1
ATOM 999 O O . ASN A 1 128 ? 26.503 -17.165 -39.753 1.00 95.06 128 ASN A O 1
ATOM 1003 N N . PHE A 1 129 ? 26.707 -15.688 -38.093 1.00 95.75 129 PHE A N 1
ATOM 1004 C CA . PHE A 1 129 ? 28.146 -15.515 -38.270 1.00 95.75 129 PHE A CA 1
ATOM 1005 C C . PHE A 1 129 ? 28.970 -16.710 -37.764 1.00 95.75 129 PHE A C 1
ATOM 1007 O O . PHE A 1 129 ? 29.970 -17.062 -38.380 1.00 95.75 129 PHE A O 1
ATOM 1014 N N . LEU A 1 130 ? 28.582 -17.313 -36.636 1.00 97.00 130 LEU A N 1
ATOM 1015 C CA . LEU A 1 130 ? 29.367 -18.365 -35.978 1.00 97.00 130 LEU A CA 1
ATOM 1016 C C . LEU A 1 130 ? 29.059 -19.779 -36.485 1.00 97.00 130 LEU A C 1
ATOM 1018 O O . LEU A 1 130 ? 29.968 -20.602 -36.559 1.00 97.00 130 LEU A O 1
ATOM 1022 N N . SER A 1 131 ? 27.794 -20.058 -36.794 1.00 94.75 131 SER A N 1
ATOM 1023 C CA . SER A 1 131 ? 27.285 -21.417 -37.022 1.00 94.75 131 SER A CA 1
ATOM 1024 C C . SER A 1 131 ? 26.432 -21.549 -38.287 1.00 94.75 131 SER A C 1
ATOM 1026 O O . SER A 1 131 ? 25.903 -22.629 -38.525 1.00 94.75 131 SER A O 1
ATOM 1028 N N . ASP A 1 132 ? 26.260 -20.467 -39.058 1.00 96.00 132 ASP A N 1
ATOM 1029 C CA . ASP A 1 132 ? 25.396 -20.388 -40.251 1.00 96.00 132 ASP A CA 1
ATOM 1030 C C . ASP A 1 132 ? 23.931 -20.823 -40.003 1.00 96.00 132 ASP A C 1
ATOM 1032 O O . ASP A 1 132 ? 23.201 -21.206 -40.913 1.00 96.00 132 ASP A O 1
ATOM 1036 N N . ASP A 1 133 ? 23.482 -20.750 -38.742 1.00 96.38 133 ASP A N 1
ATOM 1037 C CA . ASP A 1 133 ? 22.115 -21.079 -38.325 1.00 96.38 133 ASP A CA 1
ATOM 1038 C C . ASP A 1 133 ? 21.449 -19.880 -37.626 1.00 96.38 133 ASP A C 1
ATOM 1040 O O . ASP A 1 133 ? 21.461 -19.758 -36.393 1.00 96.38 133 ASP A O 1
ATOM 1044 N N . PRO A 1 134 ? 20.832 -18.965 -38.392 1.00 93.50 134 PRO A N 1
ATOM 1045 C CA . PRO A 1 134 ? 20.156 -17.808 -37.823 1.00 93.50 134 PRO A CA 1
ATOM 1046 C C . PRO A 1 134 ? 18.911 -18.172 -37.004 1.00 93.50 134 PRO A C 1
ATOM 1048 O O . PRO A 1 134 ? 18.510 -17.356 -36.168 1.00 93.50 134 PRO A O 1
ATOM 1051 N N . GLN A 1 135 ? 18.286 -19.339 -37.221 1.00 96.50 135 GLN A N 1
ATOM 1052 C CA . GLN A 1 135 ? 17.015 -19.710 -36.581 1.00 96.50 135 GLN A CA 1
ATOM 1053 C C . GLN A 1 135 ? 17.218 -20.025 -35.100 1.00 96.50 135 GLN A C 1
ATOM 1055 O O . GLN A 1 135 ? 16.486 -19.504 -34.249 1.00 96.50 135 GLN A O 1
ATOM 1060 N N . THR A 1 136 ? 18.267 -20.786 -34.778 1.00 96.12 136 THR A N 1
ATOM 1061 C CA . THR A 1 136 ? 18.656 -21.052 -33.385 1.00 96.12 136 THR A CA 1
ATOM 1062 C C . THR A 1 136 ? 18.934 -19.748 -32.633 1.00 96.12 136 THR A C 1
ATOM 1064 O O . THR A 1 136 ? 18.458 -19.554 -31.508 1.00 96.12 136 THR A O 1
ATOM 1067 N N . GLY A 1 137 ? 19.620 -18.798 -33.279 1.00 94.50 137 GLY A N 1
ATOM 1068 C CA . GLY A 1 137 ? 19.883 -17.477 -32.710 1.00 94.50 137 GLY A CA 1
ATOM 1069 C C . GLY A 1 137 ? 18.619 -16.649 -32.449 1.00 94.50 137 GLY A C 1
ATOM 1070 O O . GLY A 1 137 ? 18.537 -15.980 -31.419 1.00 94.50 137 GLY A O 1
ATOM 1071 N N . GLN A 1 138 ? 17.609 -16.715 -33.324 1.00 95.56 138 GLN A N 1
ATOM 1072 C CA . GLN A 1 138 ? 16.329 -16.019 -33.115 1.00 95.56 138 GLN A CA 1
ATOM 1073 C C . GLN A 1 138 ? 15.574 -16.573 -31.905 1.00 95.56 138 GLN A C 1
ATOM 1075 O O . GLN A 1 138 ? 15.103 -15.800 -31.066 1.00 95.56 138 GLN A O 1
ATOM 1080 N N . MET A 1 139 ? 15.487 -17.901 -31.793 1.00 96.81 139 MET A N 1
ATOM 1081 C CA . MET A 1 139 ? 14.756 -18.562 -30.712 1.00 96.81 139 MET A CA 1
ATOM 1082 C C . MET A 1 139 ? 15.407 -18.296 -29.349 1.00 96.81 139 MET A C 1
ATOM 1084 O O . MET A 1 139 ? 14.747 -17.802 -28.430 1.00 96.81 139 MET A O 1
ATOM 1088 N N . LEU A 1 140 ? 16.711 -18.562 -29.223 1.00 96.88 140 LEU A N 1
ATOM 1089 C CA . LEU A 1 140 ? 17.443 -18.316 -27.977 1.00 96.88 140 LEU A CA 1
ATOM 1090 C C . LEU A 1 140 ? 17.514 -16.823 -27.658 1.00 96.88 140 LEU A C 1
ATOM 1092 O O . LEU A 1 140 ? 17.362 -16.422 -26.502 1.00 96.88 140 LEU A O 1
ATOM 1096 N N . GLY A 1 141 ? 17.685 -15.991 -28.684 1.00 96.25 141 GLY A N 1
ATOM 1097 C CA . GLY A 1 141 ? 17.756 -14.550 -28.526 1.00 96.25 141 GLY A CA 1
ATOM 1098 C C . GLY A 1 141 ? 16.482 -13.930 -27.990 1.00 96.25 141 GLY A C 1
ATOM 1099 O O . GLY A 1 141 ? 16.559 -13.056 -27.128 1.00 96.25 141 GLY A O 1
ATOM 1100 N N . GLY A 1 142 ? 15.318 -14.421 -28.413 1.00 95.19 142 GLY A N 1
ATOM 1101 C CA . GLY A 1 142 ? 14.043 -13.966 -27.872 1.00 95.19 142 GLY A CA 1
ATOM 1102 C C . GLY A 1 142 ? 13.930 -14.174 -26.357 1.00 95.19 142 GLY A C 1
ATOM 1103 O O . GLY A 1 142 ? 13.536 -13.262 -25.622 1.00 95.19 142 GLY A O 1
ATOM 1104 N N . ILE A 1 143 ? 14.329 -15.356 -25.881 1.00 96.44 143 ILE A N 1
ATOM 1105 C CA . ILE A 1 143 ? 14.275 -15.727 -24.461 1.00 96.44 143 ILE A CA 1
ATOM 1106 C C . ILE A 1 143 ? 15.304 -14.914 -23.667 1.00 96.44 143 ILE A C 1
ATOM 1108 O O . ILE A 1 143 ? 14.934 -14.191 -22.738 1.00 96.44 143 ILE A O 1
ATOM 1112 N N . ILE A 1 144 ? 16.578 -14.971 -24.068 1.00 96.88 144 ILE A N 1
ATOM 1113 C CA . ILE A 1 144 ? 17.685 -14.308 -23.363 1.00 96.88 144 ILE A CA 1
ATOM 1114 C C . ILE A 1 144 ? 17.480 -12.790 -23.340 1.00 96.88 144 ILE A C 1
ATOM 1116 O O . ILE A 1 144 ? 17.625 -12.159 -22.293 1.00 96.88 144 ILE A O 1
ATOM 1120 N N . GLY A 1 145 ? 17.094 -12.201 -24.473 1.00 95.94 145 GLY A N 1
ATOM 1121 C CA . GLY A 1 145 ? 16.883 -10.763 -24.593 1.00 95.94 145 GLY A CA 1
ATOM 1122 C C . GLY A 1 145 ? 15.747 -10.249 -23.713 1.00 95.94 145 GLY A C 1
ATOM 1123 O O . GLY A 1 145 ? 15.889 -9.200 -23.083 1.00 95.94 145 GLY A O 1
ATOM 1124 N N . SER A 1 146 ? 14.643 -10.996 -23.607 1.00 96.38 146 SER A N 1
ATOM 1125 C CA . SER A 1 146 ? 13.532 -10.621 -22.723 1.00 96.38 146 SER A CA 1
ATOM 1126 C C . SER A 1 146 ? 13.941 -10.604 -21.248 1.00 96.38 146 SER A C 1
ATOM 1128 O O . SER A 1 146 ? 13.706 -9.610 -20.557 1.00 96.38 146 SER A O 1
ATOM 1130 N N . GLY A 1 147 ? 14.625 -11.656 -20.784 1.00 95.44 147 GLY A N 1
ATOM 1131 C CA . GLY A 1 147 ? 15.124 -11.753 -19.414 1.00 95.44 147 GLY A CA 1
ATOM 1132 C C . GLY A 1 147 ? 16.147 -10.663 -19.102 1.00 95.44 147 GLY A C 1
ATOM 1133 O O . GLY A 1 147 ? 16.035 -9.983 -18.081 1.00 95.44 147 GLY A O 1
ATOM 1134 N N . ALA A 1 148 ? 17.091 -10.427 -20.017 1.00 95.19 148 ALA A N 1
ATOM 1135 C CA . ALA A 1 148 ? 18.088 -9.371 -19.883 1.00 95.19 148 ALA A CA 1
ATOM 1136 C C . ALA A 1 148 ? 17.441 -7.981 -19.791 1.00 95.19 148 ALA A C 1
ATOM 1138 O O . ALA A 1 148 ? 17.800 -7.197 -18.915 1.00 95.19 148 ALA A O 1
ATOM 1139 N N . MET A 1 149 ? 16.450 -7.677 -20.636 1.00 94.31 149 MET A N 1
ATOM 1140 C CA . MET A 1 149 ? 15.776 -6.375 -20.612 1.00 94.31 149 MET A CA 1
ATOM 1141 C C . MET A 1 149 ? 14.968 -6.164 -19.325 1.00 94.31 149 MET A C 1
ATOM 1143 O O . MET A 1 149 ? 15.009 -5.076 -18.747 1.00 94.31 149 MET A O 1
ATOM 1147 N N . VAL A 1 150 ? 14.273 -7.194 -18.830 1.00 94.25 150 VAL A N 1
ATOM 1148 C CA . VAL A 1 150 ? 13.576 -7.129 -17.533 1.00 94.25 150 VAL A CA 1
ATOM 1149 C C . VAL A 1 150 ? 14.569 -6.915 -16.392 1.00 94.25 150 VAL A C 1
ATOM 1151 O O . VAL A 1 150 ? 14.320 -6.063 -15.541 1.00 94.25 150 VAL A O 1
ATOM 1154 N N . MET A 1 151 ? 15.706 -7.617 -16.395 1.00 93.19 151 MET A N 1
ATOM 1155 C CA . MET A 1 151 ? 16.769 -7.441 -15.399 1.00 93.19 151 MET A CA 1
ATOM 1156 C C . MET A 1 151 ? 17.363 -6.032 -15.432 1.00 93.19 151 MET A C 1
ATOM 1158 O O . MET A 1 151 ? 17.503 -5.403 -14.385 1.00 93.19 151 MET A O 1
ATOM 1162 N N . VAL A 1 152 ? 17.658 -5.498 -16.622 1.00 91.56 152 VAL A N 1
ATOM 1163 C CA . VAL A 1 152 ? 18.143 -4.119 -16.793 1.00 91.56 152 VAL A CA 1
ATOM 1164 C C . VAL A 1 152 ? 17.121 -3.126 -16.252 1.00 91.56 152 VAL A C 1
ATOM 1166 O O . VAL A 1 152 ? 17.482 -2.218 -15.503 1.00 91.56 152 VAL A O 1
ATOM 1169 N N . LEU A 1 153 ? 15.841 -3.304 -16.588 1.00 91.88 153 LEU A N 1
ATOM 1170 C CA . LEU A 1 153 ? 14.784 -2.417 -16.118 1.00 91.88 153 LEU A CA 1
ATOM 1171 C C . LEU A 1 153 ? 14.597 -2.512 -14.599 1.00 91.88 153 LEU A C 1
ATOM 1173 O O . LEU A 1 153 ? 14.437 -1.487 -13.935 1.00 91.88 153 LEU A O 1
ATOM 1177 N N . TRP A 1 154 ? 14.653 -3.722 -14.042 1.00 91.00 154 TRP A N 1
ATOM 1178 C CA . TRP A 1 154 ? 14.577 -3.960 -12.606 1.00 91.00 154 TRP A CA 1
ATOM 1179 C C . TRP A 1 154 ? 15.747 -3.297 -11.872 1.00 91.00 154 TRP A C 1
ATOM 1181 O O . TRP A 1 154 ? 15.501 -2.463 -10.997 1.00 91.00 154 TRP A O 1
ATOM 1191 N N . TYR A 1 155 ? 16.985 -3.534 -12.306 1.00 91.19 155 TYR A N 1
ATOM 1192 C CA . TYR A 1 155 ? 18.183 -2.929 -11.722 1.00 91.19 155 TYR A CA 1
ATOM 1193 C C . TYR A 1 155 ? 18.181 -1.397 -11.835 1.00 91.19 155 TYR A C 1
ATOM 1195 O O . TYR A 1 155 ? 18.420 -0.689 -10.854 1.00 91.19 155 TYR A O 1
ATOM 1203 N N . ALA A 1 156 ? 17.819 -0.859 -13.006 1.00 89.25 156 ALA A N 1
ATOM 1204 C CA . ALA A 1 156 ? 17.673 0.582 -13.207 1.00 89.25 156 ALA A CA 1
ATOM 1205 C C . ALA A 1 156 ? 16.557 1.181 -12.337 1.00 89.25 156 ALA A C 1
ATOM 1207 O O . ALA A 1 156 ? 16.637 2.339 -11.934 1.00 89.25 156 ALA A O 1
ATOM 1208 N N . SER A 1 157 ? 15.504 0.418 -12.040 1.00 87.88 157 SER A N 1
ATOM 1209 C CA . SER A 1 157 ? 14.405 0.889 -11.197 1.00 87.88 157 SER A CA 1
ATOM 1210 C C . SER A 1 157 ? 14.763 0.938 -9.709 1.00 87.88 157 SER A C 1
ATOM 1212 O O . SER A 1 157 ? 14.250 1.805 -9.000 1.00 87.88 157 SER A O 1
ATOM 1214 N N . GLU A 1 158 ? 15.658 0.055 -9.260 1.00 89.06 158 GLU A N 1
ATOM 1215 C CA . GLU A 1 158 ? 16.104 -0.055 -7.868 1.00 89.06 158 GLU A CA 1
ATOM 1216 C C . GLU A 1 158 ? 17.217 0.940 -7.537 1.00 89.06 158 GLU A C 1
ATOM 1218 O O . GLU A 1 158 ? 17.203 1.605 -6.500 1.00 89.06 158 GLU A O 1
ATOM 1223 N N . ASN A 1 159 ? 18.162 1.110 -8.461 1.00 90.75 159 ASN A N 1
ATOM 1224 C CA . ASN A 1 159 ? 19.339 1.921 -8.215 1.00 90.75 159 ASN A CA 1
ATOM 1225 C C . ASN A 1 159 ? 19.148 3.368 -8.706 1.00 90.75 159 ASN A C 1
ATOM 1227 O O . ASN A 1 159 ? 19.265 3.685 -9.894 1.00 90.75 159 ASN A O 1
ATOM 1231 N N . LYS A 1 160 ? 18.910 4.291 -7.762 1.00 89.75 160 LYS A N 1
ATOM 1232 C CA . LYS A 1 160 ? 18.788 5.737 -8.040 1.00 89.75 160 LYS A CA 1
ATOM 1233 C C . LYS A 1 160 ? 20.015 6.298 -8.771 1.00 89.75 160 LYS A C 1
ATOM 1235 O O . LYS A 1 160 ? 19.851 7.198 -9.595 1.00 89.75 160 LYS A O 1
ATOM 1240 N N . ASN A 1 161 ? 21.210 5.764 -8.510 1.00 91.00 161 ASN A N 1
ATOM 1241 C CA . ASN A 1 161 ? 22.444 6.226 -9.145 1.00 91.00 161 ASN A CA 1
ATOM 1242 C C . ASN A 1 161 ? 22.494 5.830 -10.620 1.00 91.00 161 ASN A C 1
ATOM 1244 O O . ASN A 1 161 ? 22.848 6.662 -11.445 1.00 91.00 161 ASN A O 1
ATOM 1248 N N . VAL A 1 162 ? 22.040 4.625 -10.979 1.00 87.00 162 VAL A N 1
ATOM 1249 C CA . VAL A 1 162 ? 21.961 4.187 -12.386 1.00 87.00 162 VAL A CA 1
ATOM 1250 C C . VAL A 1 162 ? 21.072 5.126 -13.197 1.00 87.00 162 VAL A C 1
ATOM 1252 O O . VAL A 1 162 ? 21.469 5.568 -14.272 1.00 87.00 162 VAL A O 1
ATOM 1255 N N . ARG A 1 163 ? 19.910 5.523 -12.660 1.00 87.81 163 ARG A N 1
ATOM 1256 C CA . ARG A 1 163 ? 19.044 6.513 -13.327 1.00 87.81 163 ARG A CA 1
ATOM 1257 C C . ARG A 1 163 ? 19.710 7.877 -13.454 1.00 87.81 163 ARG A C 1
ATOM 1259 O O . ARG A 1 163 ? 19.580 8.509 -14.495 1.00 87.81 163 ARG A O 1
ATOM 1266 N N . ARG A 1 164 ? 20.432 8.329 -12.421 1.00 89.88 164 ARG A N 1
ATOM 1267 C CA . ARG A 1 164 ? 21.186 9.592 -12.473 1.00 89.88 164 ARG A CA 1
ATOM 1268 C C . ARG A 1 164 ? 22.286 9.544 -13.528 1.00 89.88 164 ARG A C 1
ATOM 1270 O O . ARG A 1 164 ? 22.394 10.490 -14.294 1.00 89.88 164 ARG A O 1
ATOM 1277 N N . TYR A 1 165 ? 23.042 8.451 -13.616 1.00 89.44 165 TYR A N 1
ATOM 1278 C CA . TYR A 1 165 ? 24.073 8.281 -14.638 1.00 89.44 165 TYR A CA 1
ATOM 1279 C C . TYR A 1 165 ? 23.479 8.197 -16.042 1.00 89.44 165 TYR A C 1
ATOM 1281 O O . TYR A 1 165 ? 23.987 8.859 -16.936 1.00 89.44 165 TYR A O 1
ATOM 1289 N N . LEU A 1 166 ? 22.375 7.469 -16.237 1.00 85.69 166 LEU A N 1
ATOM 1290 C CA . LEU A 1 166 ? 21.666 7.432 -17.520 1.00 85.69 166 LEU A CA 1
ATOM 1291 C C . LEU A 1 166 ? 21.143 8.818 -17.922 1.00 85.69 166 LEU A C 1
ATOM 1293 O O . LEU A 1 166 ? 21.299 9.217 -19.071 1.00 85.69 166 LEU A O 1
ATOM 1297 N N . ALA A 1 167 ? 20.566 9.572 -16.983 1.00 89.25 167 ALA A N 1
ATOM 1298 C CA . ALA A 1 167 ? 20.088 10.930 -17.233 1.00 89.25 167 ALA A CA 1
ATOM 1299 C C . ALA A 1 167 ? 21.240 11.908 -17.511 1.00 89.25 167 ALA A C 1
ATOM 1301 O O . ALA A 1 167 ? 21.133 12.732 -18.416 1.00 89.25 167 ALA A O 1
ATOM 1302 N N . ALA A 1 168 ? 22.352 11.797 -16.780 1.00 89.81 168 ALA A N 1
ATOM 1303 C CA . ALA A 1 168 ? 23.548 12.602 -17.004 1.00 89.81 168 ALA A CA 1
ATOM 1304 C C . ALA A 1 168 ? 24.188 12.280 -18.360 1.00 89.81 168 ALA A C 1
ATOM 1306 O O . ALA A 1 168 ? 24.489 13.195 -19.118 1.00 89.81 168 ALA A O 1
ATOM 1307 N N . ALA A 1 169 ? 24.329 10.997 -18.702 1.00 83.94 169 ALA A N 1
ATOM 1308 C CA . ALA A 1 169 ? 24.833 10.555 -19.998 1.00 83.94 169 ALA A CA 1
ATOM 1309 C C . ALA A 1 169 ? 23.939 11.057 -21.138 1.00 83.94 169 ALA A C 1
ATOM 1311 O O . ALA A 1 169 ? 24.450 11.583 -22.123 1.00 83.94 169 ALA A O 1
ATOM 1312 N N . LEU A 1 170 ? 22.613 10.973 -20.976 1.00 87.06 170 LEU A N 1
ATOM 1313 C CA . LEU A 1 170 ? 21.651 11.534 -21.922 1.00 87.06 170 LEU A CA 1
ATOM 1314 C C . LEU A 1 170 ? 21.818 13.054 -22.062 1.00 87.06 170 LEU A C 1
ATOM 1316 O O . LEU A 1 170 ? 21.850 13.561 -23.181 1.00 87.06 170 LEU A O 1
ATOM 1320 N N . GLY A 1 171 ? 21.959 13.777 -20.948 1.00 87.06 171 GLY A N 1
ATOM 1321 C CA . GLY A 1 171 ? 22.163 15.226 -20.931 1.00 87.06 171 GLY A CA 1
ATOM 1322 C C . GLY A 1 171 ? 23.464 15.651 -21.615 1.00 87.06 171 GLY A C 1
ATOM 1323 O O . GLY A 1 171 ? 23.436 16.519 -22.484 1.00 87.06 171 GLY A O 1
ATOM 1324 N N . VAL A 1 172 ? 24.585 14.994 -21.295 1.00 85.06 172 VAL A N 1
ATOM 1325 C CA . VAL A 1 172 ? 25.893 15.226 -21.936 1.00 85.06 172 VAL A CA 1
ATOM 1326 C C . VAL A 1 172 ? 25.816 14.933 -23.429 1.00 85.06 172 VAL A C 1
ATOM 1328 O O . VAL A 1 172 ? 26.255 15.743 -24.241 1.00 85.06 172 VAL A O 1
ATOM 1331 N N . ALA A 1 173 ? 25.220 13.803 -23.804 1.00 80.44 173 ALA A N 1
ATOM 1332 C CA . ALA A 1 173 ? 25.103 13.410 -25.197 1.00 80.44 173 ALA A CA 1
ATOM 1333 C C . ALA A 1 173 ? 24.181 14.357 -25.989 1.00 80.44 173 ALA A C 1
ATOM 1335 O O . ALA A 1 173 ? 24.483 14.657 -27.139 1.00 80.44 173 ALA A O 1
ATOM 1336 N N . THR A 1 174 ? 23.117 14.886 -25.376 1.00 80.62 174 THR A N 1
ATOM 1337 C CA . THR A 1 174 ? 22.242 15.902 -25.993 1.00 80.62 174 THR A CA 1
ATOM 1338 C C . THR A 1 174 ? 22.973 17.240 -26.146 1.00 80.62 174 THR A C 1
ATOM 1340 O O . THR A 1 174 ? 22.936 17.848 -27.214 1.00 80.62 174 THR A O 1
ATOM 1343 N N . ALA A 1 175 ? 23.696 17.689 -25.113 1.00 80.81 175 ALA A N 1
ATOM 1344 C CA . ALA A 1 175 ? 24.482 18.924 -25.156 1.00 80.81 175 ALA A CA 1
ATOM 1345 C C . ALA A 1 175 ? 25.596 18.862 -26.213 1.00 80.81 175 ALA A C 1
ATOM 1347 O O . ALA A 1 175 ? 25.824 19.838 -26.927 1.00 80.81 175 ALA A O 1
ATOM 1348 N N . ALA A 1 176 ? 26.253 17.707 -26.353 1.00 77.12 176 ALA A N 1
ATOM 1349 C CA . ALA A 1 176 ? 27.251 17.474 -27.389 1.00 77.12 176 ALA A CA 1
ATOM 1350 C C . ALA A 1 176 ? 26.647 17.575 -28.799 1.00 77.12 176 ALA A C 1
ATOM 1352 O O . ALA A 1 176 ? 27.247 18.203 -29.669 1.00 77.12 176 ALA A O 1
ATOM 1353 N N . GLU A 1 177 ? 25.455 17.014 -29.037 1.00 76.00 177 GLU A N 1
ATOM 1354 C CA . GLU A 1 177 ? 24.786 17.136 -30.340 1.00 76.00 177 GLU A CA 1
ATOM 1355 C C . GLU A 1 177 ? 24.384 18.573 -30.665 1.00 76.00 177 GLU A C 1
ATOM 1357 O O . GLU A 1 177 ? 24.632 19.038 -31.778 1.00 76.00 177 GLU A O 1
ATOM 1362 N N . VAL A 1 178 ? 23.842 19.302 -29.688 1.00 77.12 178 VAL A N 1
ATOM 1363 C CA . VAL A 1 178 ? 23.528 20.729 -29.833 1.00 77.12 178 VAL A CA 1
ATOM 1364 C C . VAL A 1 178 ? 24.798 21.529 -30.147 1.00 77.12 178 VAL A C 1
ATOM 1366 O O . VAL A 1 178 ? 24.822 22.302 -31.101 1.00 77.12 178 VAL A O 1
ATOM 1369 N N . ALA A 1 179 ? 25.891 21.302 -29.415 1.00 74.06 179 ALA A N 1
ATOM 1370 C CA . ALA A 1 179 ? 27.168 21.977 -29.652 1.00 74.06 179 ALA A CA 1
ATOM 1371 C C . ALA A 1 179 ? 27.746 21.713 -31.053 1.00 74.06 179 ALA A C 1
ATOM 1373 O O . ALA A 1 179 ? 28.300 22.627 -31.670 1.00 74.06 179 ALA A O 1
ATOM 1374 N N . ILE A 1 180 ? 27.596 20.484 -31.563 1.00 68.31 180 ILE A N 1
ATOM 1375 C CA . ILE A 1 180 ? 27.981 20.119 -32.933 1.00 68.31 180 ILE A CA 1
ATOM 1376 C C . ILE A 1 180 ? 27.104 20.860 -33.950 1.00 68.31 180 ILE A C 1
ATOM 1378 O O . ILE A 1 180 ? 27.642 21.405 -34.912 1.00 68.31 180 ILE A O 1
ATOM 1382 N N . MET A 1 181 ? 25.784 20.932 -33.735 1.00 69.44 181 MET A N 1
ATOM 1383 C CA . MET A 1 181 ? 24.868 21.663 -34.625 1.00 69.44 181 MET A CA 1
ATOM 1384 C C . MET A 1 181 ? 25.184 23.163 -34.701 1.00 69.44 181 MET A C 1
ATOM 1386 O O . MET A 1 181 ? 25.051 23.758 -35.766 1.00 69.44 181 MET A O 1
ATOM 1390 N N . PHE A 1 182 ? 25.656 23.767 -33.608 1.00 72.75 182 PHE A N 1
ATOM 1391 C CA . PHE A 1 182 ? 26.019 25.188 -33.565 1.00 72.75 182 PHE A CA 1
ATOM 1392 C C . PHE A 1 182 ? 27.470 25.492 -33.978 1.00 72.75 182 PHE A C 1
ATOM 1394 O O . PHE A 1 182 ? 27.899 26.640 -33.870 1.00 72.75 182 PHE A O 1
ATOM 1401 N N . GLY A 1 183 ? 28.245 24.501 -34.438 1.00 58.69 183 GLY A N 1
ATOM 1402 C CA . GLY A 1 183 ? 29.574 24.708 -35.034 1.00 58.69 183 GLY A CA 1
ATOM 1403 C C . GLY A 1 183 ? 30.649 25.293 -34.103 1.00 58.69 183 GLY A C 1
ATOM 1404 O O . GLY A 1 183 ? 31.736 25.627 -34.564 1.00 58.69 183 GLY A O 1
ATOM 1405 N N . LYS A 1 184 ? 30.378 25.424 -32.796 1.00 55.97 184 LYS A N 1
ATOM 1406 C CA . LYS A 1 184 ? 31.243 26.142 -31.840 1.00 55.97 184 LYS A CA 1
ATOM 1407 C C . LYS A 1 184 ? 32.247 25.267 -31.081 1.00 55.97 184 LYS A C 1
ATOM 1409 O O . LYS A 1 184 ? 33.031 25.801 -30.305 1.00 55.97 184 LYS A O 1
ATOM 1414 N N . LEU A 1 185 ? 32.270 23.950 -31.294 1.00 51.44 185 LEU A N 1
ATOM 1415 C CA . LEU A 1 185 ? 33.234 23.049 -30.646 1.00 51.44 185 LEU A CA 1
ATOM 1416 C C . LEU A 1 185 ? 33.971 22.161 -31.657 1.00 51.44 185 LEU A C 1
ATOM 1418 O O . LEU A 1 185 ? 33.707 20.967 -31.785 1.00 51.44 185 LEU A O 1
ATOM 1422 N N . SER A 1 186 ? 34.957 22.745 -32.337 1.00 56.28 186 SER A N 1
ATOM 1423 C CA . SER A 1 186 ? 35.911 22.016 -33.185 1.00 56.28 186 SER A CA 1
ATOM 1424 C C . SER A 1 186 ? 36.814 21.054 -32.389 1.00 56.28 186 SER A C 1
ATOM 1426 O O . SER A 1 186 ? 37.207 20.019 -32.917 1.00 56.28 186 SER A O 1
ATOM 1428 N N . GLY A 1 187 ? 37.086 21.327 -31.103 1.00 58.56 187 GLY A N 1
ATOM 1429 C CA . GLY A 1 187 ? 37.967 20.497 -30.261 1.00 58.56 187 GLY A CA 1
ATOM 1430 C C . GLY A 1 187 ? 37.325 19.223 -29.682 1.00 58.56 187 GLY A C 1
ATOM 1431 O O . GLY A 1 187 ? 37.923 18.152 -29.724 1.00 58.56 187 GLY A O 1
ATOM 1432 N N . LEU A 1 188 ? 36.081 19.293 -29.190 1.00 53.12 188 LEU A N 1
ATOM 1433 C CA . LEU A 1 188 ? 35.360 18.125 -28.639 1.00 53.12 188 LEU A CA 1
ATOM 1434 C C . LEU A 1 188 ? 34.792 17.204 -29.731 1.00 53.12 188 LEU A C 1
ATOM 1436 O O . LEU A 1 188 ? 34.588 16.010 -29.500 1.00 53.12 188 LEU A O 1
ATOM 1440 N N . GLY A 1 189 ? 34.615 17.732 -30.947 1.00 54.06 189 GLY A N 1
ATOM 1441 C CA . GLY A 1 189 ? 34.305 16.935 -32.131 1.00 54.06 189 GLY A CA 1
ATOM 1442 C C . GLY A 1 189 ? 35.371 15.878 -32.432 1.00 54.06 189 GLY A C 1
ATOM 1443 O O . GLY A 1 189 ? 35.025 14.822 -32.950 1.00 54.06 189 GLY A O 1
ATOM 1444 N N . MET A 1 190 ? 36.632 16.101 -32.041 1.00 55.84 190 MET A N 1
ATOM 1445 C CA . MET A 1 190 ? 37.738 15.172 -32.295 1.00 55.84 190 MET A CA 1
ATOM 1446 C C . MET A 1 190 ? 37.621 13.890 -31.452 1.00 55.84 190 MET A C 1
ATOM 1448 O O . MET A 1 190 ? 37.679 12.791 -32.004 1.00 55.84 190 MET A O 1
ATOM 1452 N N . LEU A 1 191 ? 37.327 14.014 -30.152 1.00 54.38 191 LEU A N 1
ATOM 1453 C CA . LEU A 1 191 ? 37.129 12.867 -29.251 1.00 54.38 191 LEU A CA 1
ATOM 1454 C C . LEU A 1 191 ? 35.878 12.052 -29.632 1.00 54.38 191 LEU A C 1
ATOM 1456 O O . LEU A 1 191 ? 35.885 10.823 -29.605 1.00 54.38 191 LEU A O 1
ATOM 1460 N N . TRP A 1 192 ? 34.811 12.733 -30.063 1.00 55.34 192 TRP A N 1
ATOM 1461 C CA . TRP A 1 192 ? 33.587 12.074 -30.530 1.00 55.34 192 TRP A CA 1
ATOM 1462 C C . TRP A 1 192 ? 33.726 11.487 -31.942 1.00 55.34 192 TRP A C 1
ATOM 1464 O O . TRP A 1 192 ? 33.097 10.481 -32.266 1.00 55.34 192 TRP A O 1
ATOM 1474 N N . SER A 1 193 ? 34.578 12.074 -32.788 1.00 57.62 193 SER A N 1
ATOM 1475 C CA . SER A 1 193 ? 34.935 11.517 -34.098 1.00 57.62 193 SER A CA 1
ATOM 1476 C C . SER A 1 193 ? 35.837 10.286 -33.991 1.00 57.62 193 SER A C 1
ATOM 1478 O O . SER A 1 193 ? 35.783 9.441 -34.875 1.00 57.62 193 SER A O 1
ATOM 1480 N N . ALA A 1 194 ? 36.588 10.128 -32.896 1.00 57.84 194 ALA A N 1
ATOM 1481 C CA . ALA A 1 194 ? 37.330 8.901 -32.605 1.00 57.84 194 ALA A CA 1
ATOM 1482 C C . ALA A 1 194 ? 36.398 7.744 -32.191 1.00 57.84 194 ALA A C 1
ATOM 1484 O O . ALA A 1 194 ? 36.670 6.587 -32.495 1.00 57.84 194 ALA A O 1
ATOM 1485 N N . LEU A 1 195 ? 35.260 8.065 -31.564 1.00 51.34 195 LEU A N 1
ATOM 1486 C CA . LEU A 1 195 ? 34.165 7.126 -31.295 1.00 51.34 195 LEU A CA 1
ATOM 1487 C C . LEU A 1 195 ? 33.195 6.966 -32.477 1.00 51.34 195 LEU A C 1
ATOM 1489 O O . LEU A 1 195 ? 32.306 6.118 -32.408 1.00 51.34 195 LEU A O 1
ATOM 1493 N N . ARG A 1 196 ? 33.340 7.729 -33.575 1.00 53.34 196 ARG A N 1
ATOM 1494 C CA . ARG A 1 196 ? 32.687 7.373 -34.843 1.00 53.34 196 ARG A CA 1
ATOM 1495 C C . ARG A 1 196 ? 33.436 6.160 -35.382 1.00 53.34 196 ARG A C 1
ATOM 1497 O O . ARG A 1 196 ? 34.568 6.321 -35.839 1.00 53.34 196 ARG A O 1
ATOM 1504 N N . PRO A 1 197 ? 32.838 4.958 -35.396 1.00 51.00 197 PRO A N 1
ATOM 1505 C CA . PRO A 1 197 ? 33.448 3.889 -36.152 1.00 51.00 197 PRO A CA 1
ATOM 1506 C C . PRO A 1 197 ? 33.523 4.367 -37.607 1.00 51.00 197 PRO A C 1
ATOM 1508 O O . PRO A 1 197 ? 32.570 4.954 -38.128 1.00 51.00 197 PRO A O 1
ATOM 1511 N N . ARG A 1 198 ? 34.692 4.173 -38.222 1.00 53.09 198 ARG A N 1
ATOM 1512 C CA . ARG A 1 198 ? 35.089 4.577 -39.582 1.00 53.09 198 ARG A CA 1
ATOM 1513 C C . ARG A 1 198 ? 34.279 3.846 -40.673 1.00 53.09 198 ARG A C 1
ATOM 1515 O O . ARG A 1 198 ? 34.813 3.474 -41.708 1.00 53.09 198 ARG A O 1
ATOM 1522 N N . PHE A 1 199 ? 32.992 3.593 -40.439 1.00 48.16 199 PHE A N 1
ATOM 1523 C CA . PHE A 1 199 ? 32.091 3.022 -41.423 1.00 48.16 199 PHE A CA 1
ATOM 1524 C C . PHE A 1 199 ? 31.735 4.099 -42.437 1.00 48.16 199 PHE A C 1
ATOM 1526 O O . PHE A 1 199 ? 31.013 5.057 -42.158 1.00 48.16 199 PHE A O 1
ATOM 1533 N N . ILE A 1 200 ? 32.311 3.912 -43.616 1.00 44.25 200 ILE A N 1
ATOM 1534 C CA . ILE A 1 200 ? 32.047 4.608 -44.866 1.00 44.25 200 ILE A CA 1
ATOM 1535 C C . ILE A 1 200 ? 30.574 4.344 -45.215 1.00 44.25 200 ILE A C 1
ATOM 1537 O O . ILE A 1 200 ? 30.223 3.337 -45.816 1.00 44.25 200 ILE A O 1
ATOM 1541 N N . GLY A 1 201 ? 29.689 5.202 -44.717 1.00 51.12 201 GLY A N 1
ATOM 1542 C CA . GLY A 1 201 ? 28.246 5.104 -44.900 1.00 51.12 201 GLY A CA 1
ATOM 1543 C C . GLY A 1 201 ? 27.623 6.475 -44.679 1.00 51.12 201 GLY A C 1
ATOM 1544 O O . GLY A 1 201 ? 27.642 7.020 -43.577 1.00 51.12 201 GLY A O 1
ATOM 1545 N N . THR A 1 202 ? 27.130 7.061 -45.757 1.00 51.38 202 THR A N 1
ATOM 1546 C CA . THR A 1 202 ? 26.602 8.421 -45.870 1.00 51.38 202 THR A CA 1
ATOM 1547 C C . THR A 1 202 ? 25.462 8.721 -44.879 1.00 51.38 202 THR A C 1
ATOM 1549 O O . THR A 1 202 ? 24.453 8.024 -44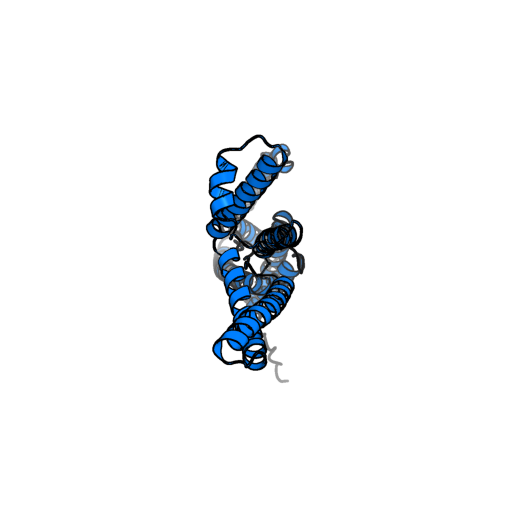.831 1.00 51.38 202 THR A O 1
ATOM 1552 N N . GLY A 1 203 ? 25.635 9.800 -44.099 1.00 62.50 203 GLY A N 1
ATOM 1553 C CA . GLY A 1 203 ? 24.625 10.696 -43.498 1.00 62.50 203 GLY A CA 1
ATOM 1554 C C . GLY A 1 203 ? 23.486 10.123 -42.640 1.00 62.50 203 GLY A C 1
ATOM 1555 O O . GLY A 1 203 ? 23.349 10.480 -41.471 1.00 62.50 203 GLY A O 1
ATOM 1556 N N . ILE A 1 204 ? 22.638 9.274 -43.215 1.00 68.81 204 ILE A N 1
ATOM 1557 C CA . ILE A 1 204 ? 21.288 8.981 -42.711 1.00 68.81 204 ILE A CA 1
ATOM 1558 C C . ILE A 1 204 ? 21.298 7.825 -41.704 1.00 68.81 204 ILE A C 1
ATOM 1560 O O . ILE A 1 204 ? 20.724 7.940 -40.623 1.00 68.81 204 ILE A O 1
ATOM 1564 N N . LEU A 1 205 ? 22.006 6.731 -42.004 1.00 69.62 205 LEU A N 1
ATOM 1565 C CA . LEU A 1 205 ? 22.056 5.544 -41.134 1.00 69.62 205 LEU A CA 1
ATOM 1566 C C . LEU A 1 205 ? 22.704 5.835 -39.773 1.00 69.62 205 LEU A C 1
ATOM 1568 O O . LEU A 1 205 ? 22.279 5.301 -38.748 1.00 69.62 205 LEU A O 1
ATOM 1572 N N . VAL A 1 206 ? 23.716 6.707 -39.748 1.00 72.00 206 VAL A N 1
ATOM 1573 C CA . VAL A 1 206 ? 24.372 7.139 -38.504 1.00 72.00 206 VAL A CA 1
ATOM 1574 C C . VAL A 1 206 ? 23.418 7.979 -37.652 1.00 72.00 206 VAL A C 1
ATOM 1576 O O . VAL A 1 206 ? 23.361 7.776 -36.439 1.00 72.00 206 VAL A O 1
ATOM 1579 N N . GLY A 1 207 ? 22.642 8.874 -38.273 1.00 73.06 207 GLY A N 1
ATOM 1580 C CA . GLY A 1 207 ? 21.600 9.644 -37.589 1.00 73.06 207 GLY A CA 1
ATOM 1581 C C . GLY A 1 207 ? 20.508 8.744 -37.006 1.00 73.06 207 GLY A C 1
ATOM 1582 O O . GLY A 1 207 ? 20.153 8.887 -35.838 1.00 73.06 207 GLY A O 1
ATOM 1583 N N . LEU A 1 208 ? 20.059 7.748 -37.775 1.00 74.38 208 LEU A N 1
ATOM 1584 C CA . LEU A 1 208 ? 19.032 6.795 -37.348 1.00 74.38 208 LEU A CA 1
ATOM 1585 C C . LEU A 1 208 ? 19.470 5.990 -36.112 1.00 74.38 208 LEU A C 1
ATOM 1587 O O . LEU A 1 208 ? 18.728 5.881 -35.139 1.00 74.38 208 LEU A O 1
ATOM 1591 N N . ARG A 1 209 ? 20.706 5.467 -36.111 1.00 77.00 209 ARG A N 1
ATOM 1592 C CA . ARG A 1 209 ? 21.263 4.716 -34.968 1.00 77.00 209 ARG A CA 1
ATOM 1593 C C . ARG A 1 209 ? 21.315 5.556 -33.695 1.00 77.00 209 ARG A C 1
ATOM 1595 O O . ARG A 1 209 ? 20.962 5.065 -32.626 1.00 77.00 209 ARG A O 1
ATOM 1602 N N . ARG A 1 210 ? 21.738 6.818 -33.810 1.00 76.19 210 ARG A N 1
ATOM 1603 C CA . ARG A 1 210 ? 21.775 7.756 -32.679 1.00 76.19 210 ARG A CA 1
ATOM 1604 C C . ARG A 1 210 ? 20.377 8.029 -32.149 1.00 76.19 210 ARG A C 1
ATOM 1606 O O . ARG A 1 210 ? 20.159 7.887 -30.951 1.00 76.19 210 ARG A O 1
ATOM 1613 N N . PHE A 1 211 ? 19.427 8.318 -33.036 1.00 79.94 211 PHE A N 1
ATOM 1614 C CA . PHE A 1 211 ? 18.027 8.514 -32.669 1.00 79.94 211 PHE A CA 1
ATOM 1615 C C . PHE A 1 211 ? 17.476 7.329 -31.864 1.00 79.94 211 PHE A C 1
ATOM 1617 O O . PHE A 1 211 ? 16.928 7.531 -30.782 1.00 79.94 211 PHE A O 1
ATOM 1624 N N . PHE A 1 212 ? 17.690 6.091 -32.324 1.00 80.81 212 PHE A N 1
ATOM 1625 C CA . PHE A 1 212 ? 17.255 4.900 -31.589 1.00 80.81 212 PHE A CA 1
ATOM 1626 C C . PHE A 1 212 ? 17.970 4.720 -30.246 1.00 80.81 212 PHE A C 1
ATOM 1628 O O . PHE A 1 212 ? 17.329 4.322 -29.275 1.00 80.81 212 PHE A O 1
ATOM 1635 N N . ALA A 1 213 ? 19.262 5.046 -30.154 1.00 80.31 213 ALA A N 1
ATOM 1636 C CA . ALA A 1 213 ? 19.989 5.003 -28.887 1.00 80.31 213 ALA A CA 1
ATOM 1637 C C . ALA A 1 213 ? 19.416 6.008 -27.871 1.00 80.31 213 ALA A C 1
ATOM 1639 O O . ALA A 1 213 ? 19.134 5.639 -26.730 1.00 80.31 213 ALA A O 1
ATOM 1640 N N . TYR A 1 214 ? 19.163 7.252 -28.290 1.00 83.00 214 TYR A N 1
ATOM 1641 C CA . TYR A 1 214 ? 18.538 8.270 -27.442 1.00 83.00 214 TYR A CA 1
ATOM 1642 C C . TYR A 1 214 ? 17.120 7.888 -27.034 1.00 83.00 214 TYR A C 1
ATOM 1644 O O . TYR A 1 214 ? 16.788 7.940 -25.848 1.00 83.00 214 TYR A O 1
ATOM 1652 N N . ALA A 1 215 ? 16.303 7.452 -27.995 1.00 85.00 215 ALA A N 1
ATOM 1653 C CA . ALA A 1 215 ? 14.951 6.979 -27.735 1.00 85.00 215 ALA A CA 1
ATOM 1654 C C . ALA A 1 215 ? 14.960 5.811 -26.738 1.00 85.00 215 ALA A C 1
ATOM 1656 O O . ALA A 1 215 ? 14.166 5.809 -25.800 1.00 85.00 215 ALA A O 1
ATOM 1657 N N . GLY A 1 216 ? 15.903 4.874 -26.875 1.00 84.56 216 GLY A N 1
ATOM 1658 C CA . GLY A 1 216 ? 16.104 3.763 -25.948 1.00 84.56 216 GLY A CA 1
ATOM 1659 C C . GLY A 1 216 ? 16.466 4.217 -24.532 1.00 84.56 216 GLY A C 1
ATOM 1660 O O . GLY A 1 216 ? 15.865 3.741 -23.570 1.00 84.56 216 GLY A O 1
ATOM 1661 N N . ILE A 1 217 ? 17.386 5.177 -24.377 1.00 84.44 217 ILE A N 1
ATOM 1662 C CA . ILE A 1 217 ? 17.770 5.712 -23.057 1.00 84.44 217 ILE A CA 1
ATOM 1663 C C . ILE A 1 217 ? 16.602 6.462 -22.404 1.00 84.44 217 ILE A C 1
ATOM 1665 O O . ILE A 1 217 ? 16.294 6.223 -21.234 1.00 84.44 217 ILE A O 1
ATOM 1669 N N . VAL A 1 218 ? 15.922 7.339 -23.149 1.00 88.06 218 VAL A N 1
ATOM 1670 C CA . VAL A 1 218 ? 14.733 8.064 -22.667 1.00 88.06 218 VAL A CA 1
ATOM 1671 C C . VAL A 1 218 ? 13.643 7.079 -22.252 1.00 88.06 218 VAL A C 1
ATOM 1673 O O . VAL A 1 218 ? 13.043 7.222 -21.183 1.00 88.06 218 VAL A O 1
ATOM 1676 N N . PHE A 1 219 ? 13.416 6.052 -23.068 1.00 87.31 219 PHE A N 1
ATOM 1677 C CA . PHE A 1 219 ? 12.470 4.986 -22.783 1.00 87.31 219 PHE A CA 1
ATOM 1678 C C . PHE A 1 219 ? 12.835 4.240 -21.493 1.00 87.31 219 PHE A C 1
ATOM 1680 O O . PHE A 1 219 ? 11.992 4.130 -20.602 1.00 87.31 219 PHE A O 1
ATOM 1687 N N . LEU A 1 220 ? 14.089 3.806 -21.330 1.00 84.88 220 LEU A N 1
ATOM 1688 C CA . LEU A 1 220 ? 14.563 3.139 -20.112 1.00 84.88 220 LEU A CA 1
ATOM 1689 C C . LEU A 1 220 ? 14.382 4.021 -18.874 1.00 84.88 220 LEU A C 1
ATOM 1691 O O . LEU A 1 220 ? 13.847 3.561 -17.863 1.00 84.88 220 LEU A O 1
ATOM 1695 N N . LEU A 1 221 ? 14.739 5.306 -18.957 1.00 87.88 221 LEU A N 1
ATOM 1696 C CA . LEU A 1 221 ? 14.530 6.264 -17.870 1.00 87.88 221 LEU A CA 1
ATOM 1697 C C . LEU A 1 221 ? 13.046 6.376 -17.508 1.00 87.88 221 LEU A C 1
ATOM 1699 O O . LEU A 1 221 ? 12.684 6.219 -16.341 1.00 87.88 221 LEU A O 1
ATOM 1703 N N . ARG A 1 222 ? 12.168 6.565 -18.498 1.00 89.69 222 ARG A N 1
ATOM 1704 C CA . ARG A 1 222 ? 10.717 6.690 -18.290 1.00 89.69 222 ARG A CA 1
AT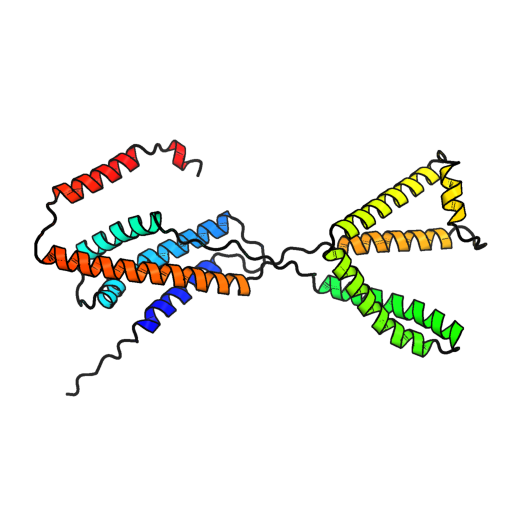OM 1705 C C . ARG A 1 222 ? 10.103 5.416 -17.700 1.00 89.69 222 ARG A C 1
ATOM 1707 O O . ARG A 1 222 ? 9.218 5.482 -16.835 1.00 89.69 222 ARG A O 1
ATOM 1714 N N . MET A 1 223 ? 10.569 4.254 -18.147 1.00 87.44 223 MET A N 1
ATOM 1715 C CA . MET A 1 223 ? 10.081 2.958 -17.687 1.00 87.44 223 MET A CA 1
ATOM 1716 C C . MET A 1 223 ? 10.578 2.628 -16.278 1.00 87.44 223 MET A C 1
ATOM 1718 O O . MET A 1 223 ? 9.778 2.146 -15.476 1.00 87.44 223 MET A O 1
ATOM 1722 N N . SER A 1 224 ? 11.817 2.996 -15.934 1.00 86.06 224 SER A N 1
ATOM 1723 C CA . SER A 1 224 ? 12.453 2.720 -14.633 1.00 86.06 224 SER A CA 1
ATOM 1724 C C . SER A 1 224 ? 11.837 3.463 -13.439 1.00 86.06 224 SER A C 1
ATOM 1726 O O . SER A 1 224 ? 12.135 3.147 -12.285 1.00 86.06 224 SER A O 1
ATOM 1728 N N . VAL A 1 225 ? 10.972 4.457 -13.677 1.00 85.81 225 VAL A N 1
ATOM 1729 C CA . VAL A 1 225 ? 10.231 5.128 -12.600 1.00 85.81 225 VAL A CA 1
ATOM 1730 C C . VAL A 1 225 ? 9.169 4.174 -12.050 1.00 85.81 225 VAL A C 1
ATOM 1732 O O . VAL A 1 225 ? 8.151 3.910 -12.709 1.00 85.81 225 VAL A O 1
ATOM 1735 N N . ARG A 1 226 ? 9.411 3.662 -10.838 1.00 82.31 226 ARG A N 1
ATOM 1736 C CA . ARG A 1 226 ? 8.419 2.933 -10.042 1.00 82.31 226 ARG A CA 1
ATOM 1737 C C . ARG A 1 226 ? 7.376 3.930 -9.541 1.00 82.31 226 ARG A C 1
ATOM 1739 O O . ARG A 1 226 ? 7.713 5.054 -9.176 1.00 82.31 226 ARG A O 1
ATOM 1746 N N . LYS A 1 227 ? 6.107 3.535 -9.579 1.00 81.94 227 LYS A N 1
ATOM 1747 C CA . LYS A 1 227 ? 5.036 4.295 -8.932 1.00 81.94 227 LYS A CA 1
ATOM 1748 C C . LYS A 1 227 ? 4.723 3.593 -7.612 1.00 81.94 227 LYS A C 1
ATOM 1750 O O . LYS A 1 227 ? 4.658 2.363 -7.625 1.00 81.94 227 LYS A O 1
ATOM 1755 N N . PRO A 1 228 ? 4.548 4.325 -6.501 1.00 81.06 228 PRO A N 1
ATOM 1756 C CA . PRO A 1 228 ? 4.081 3.709 -5.271 1.00 81.06 228 PRO A CA 1
ATOM 1757 C C . PRO A 1 228 ? 2.698 3.113 -5.534 1.00 81.06 228 PRO A C 1
ATOM 1759 O O . PRO A 1 228 ? 1.803 3.797 -6.035 1.00 81.06 228 PRO A O 1
ATOM 1762 N N . VAL A 1 229 ? 2.546 1.820 -5.257 1.00 84.56 229 VAL A N 1
ATOM 1763 C CA . VAL A 1 229 ? 1.253 1.142 -5.308 1.00 84.56 229 VAL A CA 1
ATOM 1764 C C . VAL A 1 229 ? 0.855 0.831 -3.876 1.00 84.56 229 VAL A C 1
ATOM 1766 O O . VAL A 1 229 ? 1.596 0.175 -3.138 1.00 84.56 229 VAL A O 1
ATOM 1769 N N . PHE A 1 230 ? -0.316 1.331 -3.490 1.00 87.00 230 PHE A N 1
ATOM 1770 C CA . PHE A 1 230 ? -0.908 1.061 -2.190 1.00 87.00 230 PHE A CA 1
ATOM 1771 C C . PHE A 1 230 ? -1.224 -0.434 -2.073 1.00 87.00 230 PHE A C 1
ATOM 1773 O O . PHE A 1 230 ? -2.036 -0.969 -2.835 1.00 87.00 230 PHE A O 1
ATOM 1780 N N . ASN A 1 231 ? -0.562 -1.124 -1.140 1.00 89.50 231 ASN A N 1
ATOM 1781 C CA . ASN A 1 231 ? -0.820 -2.537 -0.890 1.00 89.50 231 ASN A CA 1
ATOM 1782 C C . ASN A 1 231 ? -1.949 -2.685 0.136 1.00 89.50 231 ASN A C 1
ATOM 1784 O O . ASN A 1 231 ? -1.709 -2.878 1.326 1.00 89.50 231 ASN A O 1
ATOM 1788 N N . ARG A 1 232 ? -3.196 -2.598 -0.341 1.00 90.19 232 ARG A N 1
ATOM 1789 C CA . ARG A 1 232 ? -4.391 -2.631 0.516 1.00 90.19 232 ARG A CA 1
ATOM 1790 C C . ARG A 1 232 ? -4.467 -3.874 1.406 1.00 90.19 232 ARG A C 1
ATOM 1792 O O . ARG A 1 232 ? -4.855 -3.744 2.557 1.00 90.19 232 ARG A O 1
ATOM 1799 N N . LEU A 1 233 ? -4.088 -5.049 0.899 1.00 91.75 233 LEU A N 1
ATOM 1800 C CA . LEU A 1 233 ? -4.168 -6.309 1.654 1.00 91.75 233 LEU A CA 1
ATOM 1801 C C . LEU A 1 233 ? -3.166 -6.354 2.811 1.00 91.75 233 LEU A C 1
ATOM 1803 O O . LEU A 1 233 ? -3.497 -6.763 3.920 1.00 91.75 233 LEU A O 1
ATOM 1807 N N . GLU A 1 234 ? -1.932 -5.924 2.554 1.00 91.62 234 GLU A N 1
ATOM 1808 C CA . GLU A 1 234 ? -0.906 -5.829 3.592 1.00 91.62 234 GLU A CA 1
ATOM 1809 C C . GLU A 1 234 ? -1.271 -4.764 4.627 1.00 91.62 234 GLU A C 1
ATOM 1811 O O . GLU A 1 234 ? -1.136 -4.994 5.828 1.00 91.62 234 GLU A O 1
ATOM 1816 N N . TYR A 1 235 ? -1.812 -3.635 4.167 1.00 93.38 235 TYR A N 1
ATOM 1817 C CA . TYR A 1 235 ? -2.293 -2.592 5.056 1.00 93.38 235 TYR A CA 1
ATOM 1818 C C . TYR A 1 235 ? -3.454 -3.073 5.934 1.00 93.38 235 TYR A C 1
ATOM 1820 O O . TYR A 1 235 ? -3.410 -2.895 7.146 1.00 93.38 235 TYR A O 1
ATOM 1828 N N . GLU A 1 236 ? -4.442 -3.766 5.361 1.00 94.75 236 GLU A N 1
ATOM 1829 C CA . GLU A 1 236 ? -5.553 -4.368 6.107 1.00 94.75 236 GLU A CA 1
ATOM 1830 C C . GLU A 1 236 ? -5.061 -5.355 7.174 1.00 94.75 236 GLU A C 1
ATOM 1832 O O . GLU A 1 236 ? -5.540 -5.337 8.309 1.00 94.75 236 GLU A O 1
ATOM 1837 N N . LYS A 1 237 ? -4.065 -6.185 6.849 1.00 95.06 237 LYS A N 1
ATOM 1838 C CA . LYS A 1 237 ? -3.453 -7.101 7.819 1.00 95.06 237 LYS A CA 1
ATOM 1839 C C . LYS A 1 237 ? -2.818 -6.344 8.988 1.00 95.06 237 LYS A C 1
ATOM 1841 O O . LYS A 1 237 ? -3.024 -6.725 10.139 1.00 95.06 237 LYS A O 1
ATOM 1846 N N . ASN A 1 238 ? -2.081 -5.272 8.707 1.00 94.88 238 ASN A N 1
ATOM 1847 C CA . ASN A 1 238 ? -1.454 -4.456 9.746 1.00 94.88 238 ASN A CA 1
ATOM 1848 C C . ASN A 1 238 ? -2.503 -3.734 10.606 1.00 94.88 238 ASN A C 1
ATOM 1850 O O . ASN A 1 238 ? -2.384 -3.720 11.829 1.00 94.88 238 ASN A O 1
ATOM 1854 N N . LEU A 1 239 ? -3.574 -3.221 9.991 1.00 95.62 239 LEU A N 1
ATOM 1855 C CA . LEU A 1 239 ? -4.708 -2.621 10.701 1.00 95.62 239 LEU A CA 1
ATOM 1856 C C . LEU A 1 239 ? -5.368 -3.611 11.660 1.00 95.62 239 LEU A C 1
ATOM 1858 O O . LEU A 1 239 ? -5.614 -3.262 12.812 1.00 95.62 239 LEU A O 1
ATOM 1862 N N . ARG A 1 240 ? -5.611 -4.853 11.220 1.00 96.69 240 ARG A N 1
ATOM 1863 C CA . ARG A 1 240 ? -6.168 -5.912 12.077 1.00 96.69 240 ARG A CA 1
ATOM 1864 C C . ARG A 1 240 ? -5.315 -6.108 13.327 1.00 96.69 240 ARG A C 1
ATOM 1866 O O . ARG A 1 240 ? -5.873 -6.165 14.417 1.00 96.69 240 ARG A O 1
ATOM 1873 N N . ILE A 1 241 ? -3.991 -6.163 13.185 1.00 96.38 241 ILE A N 1
ATOM 1874 C CA . ILE A 1 241 ? -3.066 -6.333 14.316 1.00 96.38 241 ILE A CA 1
ATOM 1875 C C . ILE A 1 241 ? -3.151 -5.140 15.279 1.00 96.38 241 ILE A C 1
ATOM 1877 O O . ILE A 1 241 ? -3.302 -5.341 16.482 1.00 96.38 241 ILE A O 1
ATOM 1881 N N . CYS A 1 242 ? -3.104 -3.908 14.766 1.00 96.62 242 CYS A N 1
ATOM 1882 C CA . CYS A 1 242 ? -3.176 -2.702 15.595 1.00 96.62 242 CYS A CA 1
ATOM 1883 C C . CYS A 1 242 ? -4.518 -2.572 16.327 1.00 96.62 242 CYS A C 1
ATOM 1885 O O . CYS A 1 242 ? -4.538 -2.277 17.520 1.00 96.62 242 CYS A O 1
ATOM 1887 N N . ILE A 1 243 ? -5.631 -2.844 15.638 1.00 96.62 243 ILE A N 1
ATOM 1888 C CA . ILE A 1 243 ? -6.973 -2.811 16.230 1.00 96.62 243 ILE A CA 1
ATOM 1889 C C . ILE A 1 243 ? -7.128 -3.917 17.277 1.00 96.62 243 ILE A C 1
ATOM 1891 O O . ILE A 1 243 ? -7.660 -3.643 18.346 1.00 96.62 243 ILE A O 1
ATOM 1895 N N . ALA A 1 244 ? -6.627 -5.134 17.029 1.00 96.62 244 ALA A N 1
ATOM 1896 C CA . ALA A 1 244 ? -6.620 -6.196 18.041 1.00 96.62 244 ALA A CA 1
ATOM 1897 C C . ALA A 1 244 ? -5.853 -5.777 19.297 1.00 96.62 244 ALA A C 1
ATOM 1899 O O . ALA A 1 244 ? -6.389 -5.871 20.394 1.00 96.62 244 ALA A O 1
ATOM 1900 N N . LEU A 1 245 ? -4.635 -5.251 19.137 1.00 96.50 245 LEU A N 1
ATOM 1901 C CA . LEU A 1 245 ? -3.818 -4.818 20.269 1.00 96.50 245 LEU A CA 1
ATOM 1902 C C . LEU A 1 245 ? -4.499 -3.696 21.066 1.00 96.50 245 LEU A C 1
ATOM 1904 O O . LEU A 1 245 ? -4.460 -3.678 22.296 1.00 96.50 245 LEU A O 1
ATOM 1908 N N . TRP A 1 246 ? -5.138 -2.752 20.373 1.00 96.88 246 TRP A N 1
ATOM 1909 C CA . TRP A 1 246 ? -5.895 -1.688 21.023 1.00 96.88 246 TRP A CA 1
ATOM 1910 C C . TRP A 1 246 ? -7.130 -2.232 21.759 1.00 96.88 246 TRP A C 1
ATOM 1912 O O . TRP A 1 246 ? -7.354 -1.866 22.912 1.00 96.88 246 TRP A O 1
ATOM 1922 N N . LEU A 1 247 ? -7.876 -3.161 21.149 1.00 96.38 247 LEU A N 1
ATOM 1923 C CA . LEU A 1 247 ? -9.025 -3.834 21.765 1.00 96.38 247 LEU A CA 1
ATOM 1924 C C . LEU A 1 247 ? -8.629 -4.675 22.986 1.00 96.38 247 LEU A C 1
ATOM 1926 O O . LEU A 1 247 ? -9.355 -4.682 23.978 1.00 96.38 247 LEU A O 1
ATOM 1930 N N . ASP A 1 248 ? -7.471 -5.333 22.965 1.00 95.31 248 ASP A N 1
ATOM 1931 C CA . ASP A 1 248 ? -6.953 -6.077 24.118 1.00 95.31 248 ASP A CA 1
ATOM 1932 C C . ASP A 1 248 ? -6.665 -5.141 25.302 1.00 95.31 248 ASP A C 1
ATOM 1934 O O . ASP A 1 248 ? -7.013 -5.449 26.446 1.00 95.31 248 ASP A O 1
ATOM 1938 N N . ASN A 1 249 ? -6.101 -3.959 25.035 1.00 95.31 249 ASN A N 1
ATOM 1939 C CA . ASN A 1 249 ? -5.905 -2.936 26.063 1.00 95.31 249 ASN A CA 1
ATOM 1940 C C . ASN A 1 249 ? -7.245 -2.369 26.565 1.00 95.31 249 ASN A C 1
ATOM 1942 O O . ASN A 1 249 ? -7.425 -2.197 27.772 1.00 95.31 249 ASN A O 1
ATOM 1946 N N . ALA A 1 250 ? -8.197 -2.125 25.660 1.00 95.19 250 ALA A N 1
ATOM 1947 C CA . ALA A 1 250 ? -9.548 -1.686 26.005 1.00 95.19 250 ALA A CA 1
ATOM 1948 C C . ALA A 1 250 ? -10.265 -2.708 26.896 1.00 95.19 250 ALA A C 1
ATOM 1950 O O . ALA A 1 250 ? -10.927 -2.340 27.863 1.00 95.19 250 ALA A O 1
ATOM 1951 N N . ARG A 1 251 ? -10.095 -4.003 26.619 1.00 93.94 251 ARG A N 1
ATOM 1952 C CA . ARG A 1 251 ? -10.665 -5.087 27.421 1.00 93.94 251 ARG A CA 1
ATOM 1953 C C . ARG A 1 251 ? -10.126 -5.082 28.850 1.00 93.94 251 ARG A C 1
ATOM 1955 O O . ARG A 1 251 ? -10.910 -5.214 29.787 1.00 93.94 251 ARG A O 1
ATOM 1962 N N . GLN A 1 252 ? -8.813 -4.916 29.025 1.00 93.94 252 GLN A N 1
ATOM 1963 C CA . GLN A 1 252 ? -8.202 -4.801 30.356 1.00 93.94 252 GLN A CA 1
ATOM 1964 C C . GLN A 1 252 ? -8.733 -3.576 31.110 1.00 93.94 252 GLN A C 1
ATOM 1966 O O . GLN A 1 252 ? -9.022 -3.657 32.303 1.00 93.94 252 GLN A O 1
ATOM 1971 N N . PHE A 1 253 ? -8.922 -2.462 30.403 1.00 94.00 253 PHE A N 1
ATOM 1972 C CA . PHE A 1 253 ? -9.491 -1.248 30.976 1.00 94.00 253 PHE A CA 1
ATOM 1973 C C . PHE A 1 253 ? -10.970 -1.414 31.377 1.00 94.00 253 PHE A C 1
ATOM 1975 O O . PHE A 1 253 ? -11.368 -1.026 32.469 1.00 94.00 253 PHE A O 1
ATOM 1982 N N . ILE A 1 254 ? -11.799 -2.064 30.556 1.00 92.44 254 ILE A N 1
ATOM 1983 C CA . ILE A 1 254 ? -13.203 -2.337 30.914 1.00 92.44 254 ILE A CA 1
ATOM 1984 C C . ILE A 1 254 ? -13.294 -3.278 32.126 1.00 92.44 254 ILE A C 1
ATOM 1986 O O . ILE A 1 254 ? -14.182 -3.115 32.966 1.00 92.44 254 ILE A O 1
ATOM 1990 N N . ALA A 1 255 ? -12.372 -4.237 32.251 1.00 90.81 255 ALA A N 1
ATOM 1991 C CA . ALA A 1 255 ? -12.291 -5.104 33.423 1.00 90.81 255 ALA A CA 1
ATOM 1992 C C . ALA A 1 255 ? -11.941 -4.315 34.699 1.00 90.81 255 ALA A C 1
ATOM 1994 O O . ALA A 1 255 ? -12.590 -4.508 35.727 1.00 90.81 255 ALA A O 1
ATOM 1995 N N . SER A 1 256 ? -10.996 -3.368 34.635 1.00 92.69 256 SER A N 1
ATOM 1996 C CA . SER A 1 256 ? -10.678 -2.517 35.791 1.00 92.69 256 SER A CA 1
ATOM 1997 C C . SER A 1 256 ? -11.828 -1.570 36.155 1.00 92.69 256 SER A C 1
ATOM 1999 O O . SER A 1 256 ? -12.083 -1.345 37.340 1.00 92.69 256 SER A O 1
ATOM 2001 N N . LEU A 1 257 ? -12.592 -1.086 35.167 1.00 90.19 257 LEU A N 1
ATOM 2002 C CA . LEU A 1 257 ? -13.821 -0.324 35.408 1.00 90.19 257 LEU A CA 1
ATOM 2003 C C . LEU A 1 257 ? -14.900 -1.159 36.109 1.00 90.19 257 LEU A C 1
ATOM 2005 O O . LEU A 1 257 ? -15.560 -0.645 37.015 1.00 90.19 257 LEU A O 1
ATOM 2009 N N . LYS A 1 258 ? -15.059 -2.441 35.747 1.00 89.19 258 LYS A N 1
ATOM 2010 C CA . LYS A 1 258 ? -15.972 -3.375 36.436 1.00 89.19 258 LYS A CA 1
ATOM 2011 C C . LYS A 1 258 ? -15.610 -3.475 37.919 1.00 89.19 258 LYS A C 1
ATOM 2013 O O . LYS A 1 258 ? -16.476 -3.304 38.776 1.00 89.19 258 LYS A O 1
ATOM 2018 N N . GLU A 1 259 ? -14.333 -3.699 38.226 1.00 88.38 259 GLU A N 1
ATOM 2019 C CA . GLU A 1 259 ? -13.844 -3.802 39.607 1.00 88.38 259 GLU A CA 1
ATOM 2020 C C . GLU A 1 259 ? -14.017 -2.494 40.392 1.00 88.38 259 GLU A C 1
ATOM 2022 O O . GLU A 1 259 ? -14.438 -2.511 41.552 1.00 88.38 259 GLU A O 1
ATOM 2027 N N . ALA A 1 260 ? -13.723 -1.349 39.768 1.00 85.62 260 ALA A N 1
ATOM 2028 C CA . ALA A 1 260 ? -13.904 -0.036 40.382 1.00 85.62 260 ALA A CA 1
ATOM 2029 C C . ALA A 1 260 ? -15.386 0.257 40.674 1.00 85.62 260 ALA A C 1
ATOM 2031 O O . ALA A 1 260 ? -15.726 0.731 41.761 1.00 85.62 260 ALA A O 1
ATOM 2032 N N . SER A 1 261 ? -16.277 -0.087 39.739 1.00 82.62 261 SER A N 1
ATOM 2033 C CA . SER A 1 261 ? -17.727 0.055 39.900 1.00 82.62 261 SER A CA 1
ATOM 2034 C C . SER A 1 261 ? -18.265 -0.821 41.037 1.00 82.62 261 SER A C 1
ATOM 2036 O O . SER A 1 261 ? -19.035 -0.340 41.870 1.00 82.62 261 SER A O 1
ATOM 2038 N N . GLN A 1 262 ? -17.812 -2.077 41.137 1.00 83.25 262 GLN A N 1
ATOM 2039 C CA . GLN A 1 262 ? -18.205 -2.986 42.221 1.00 83.25 262 GLN A CA 1
ATOM 2040 C C . GLN A 1 262 ? -17.780 -2.459 43.598 1.00 83.25 262 GLN A C 1
ATOM 2042 O O . GLN A 1 262 ? -18.596 -2.443 44.517 1.00 83.25 262 GLN A O 1
ATOM 2047 N N . LYS A 1 263 ? -16.548 -1.949 43.727 1.00 81.12 263 LYS A N 1
ATOM 2048 C CA . LYS A 1 263 ? -16.053 -1.344 44.977 1.00 81.12 263 LYS A CA 1
ATOM 2049 C C . LYS A 1 263 ? -16.823 -0.079 45.365 1.00 81.12 263 LYS A C 1
ATOM 2051 O O . LYS A 1 263 ? -17.049 0.163 46.549 1.00 81.12 263 LYS A O 1
ATOM 2056 N N . SER A 1 264 ? -17.247 0.723 44.386 1.00 70.25 264 SER A N 1
ATOM 2057 C CA . SER A 1 264 ? -18.043 1.932 44.640 1.00 70.25 264 SER A CA 1
ATOM 2058 C C . SER A 1 264 ? -19.471 1.609 45.090 1.00 70.25 264 SER A C 1
ATOM 2060 O O . SER A 1 264 ? -20.016 2.333 45.924 1.00 70.25 264 SER A O 1
ATOM 2062 N N . GLY A 1 265 ? -20.060 0.520 44.579 1.00 60.56 265 GLY A N 1
ATOM 2063 C CA . GLY A 1 265 ? -21.410 0.070 44.935 1.00 60.56 265 GLY A CA 1
ATOM 2064 C C . GLY A 1 265 ? -21.575 -0.341 46.401 1.00 60.56 265 GLY A C 1
ATOM 2065 O O . GLY A 1 265 ? -22.689 -0.315 46.910 1.00 60.56 265 GLY A O 1
ATOM 2066 N N . GLU A 1 266 ? -20.480 -0.655 47.099 1.00 49.31 266 GLU A N 1
ATOM 2067 C CA . GLU A 1 266 ? -20.511 -1.053 48.512 1.00 49.31 266 GLU A CA 1
ATOM 2068 C C . GLU A 1 266 ? -20.273 0.123 49.481 1.00 49.31 266 GLU A C 1
ATOM 2070 O O . GLU A 1 266 ? -20.549 -0.006 50.674 1.00 49.31 266 GLU A O 1
ATOM 2075 N N . LYS A 1 267 ? -19.787 1.288 49.010 1.00 46.94 267 LYS A N 1
ATOM 2076 C CA . LYS A 1 267 ? -19.428 2.402 49.915 1.00 46.94 267 LYS A CA 1
ATOM 2077 C C . LYS A 1 267 ? -19.719 3.835 49.482 1.00 46.94 267 LYS A C 1
ATOM 2079 O O . LYS A 1 267 ? -19.573 4.708 50.332 1.00 46.94 267 LYS A O 1
ATOM 2084 N N . GLN A 1 268 ? -20.131 4.145 48.256 1.00 43.75 268 GLN A N 1
ATOM 2085 C CA . GLN A 1 268 ? -20.334 5.553 47.901 1.00 43.75 268 GLN A CA 1
ATOM 2086 C C . GLN A 1 268 ? -21.299 5.715 46.728 1.00 43.75 268 GLN A C 1
ATOM 2088 O O . GLN A 1 268 ? -20.945 5.511 45.567 1.00 43.75 268 GLN A O 1
ATOM 2093 N N . ALA A 1 269 ? -22.483 6.255 47.026 1.00 45.31 269 ALA A N 1
ATOM 2094 C CA . ALA A 1 269 ? -22.996 7.314 46.176 1.00 45.31 269 ALA A CA 1
ATOM 2095 C C . ALA A 1 269 ? -21.863 8.342 46.071 1.00 45.31 269 ALA A C 1
ATOM 2097 O O . ALA A 1 269 ? -21.523 8.974 47.072 1.00 45.31 269 ALA A O 1
ATOM 2098 N N . LEU A 1 270 ? -21.203 8.439 44.909 1.00 48.34 270 LEU A N 1
ATOM 2099 C CA . LEU A 1 270 ? -20.265 9.532 44.665 1.00 48.34 270 LEU A CA 1
ATOM 2100 C C . LEU A 1 270 ? -20.996 10.816 45.063 1.00 48.34 270 LEU A C 1
ATOM 2102 O O . LEU A 1 270 ? -22.048 11.086 44.468 1.00 48.34 270 LEU A O 1
ATOM 2106 N N . PRO A 1 271 ? -20.506 11.579 46.055 1.00 47.12 271 PRO A N 1
ATOM 2107 C CA . PRO A 1 271 ? -21.168 12.811 46.412 1.00 47.12 271 PRO A CA 1
ATOM 2108 C C . PRO A 1 271 ? -21.137 13.685 45.156 1.00 47.12 271 PRO A C 1
ATOM 2110 O O . PRO A 1 271 ? -20.063 13.968 44.615 1.00 47.12 271 PRO A O 1
ATOM 2113 N N . GLU A 1 272 ? -22.325 14.074 44.679 1.00 51.75 272 GLU A N 1
ATOM 2114 C CA . GLU A 1 272 ? -22.552 15.006 43.566 1.00 51.75 272 GLU A CA 1
ATOM 2115 C C . GLU A 1 272 ? -21.491 16.113 43.415 1.00 51.75 272 GLU A C 1
ATOM 2117 O O . GLU A 1 272 ? -21.085 16.365 42.276 1.00 51.75 272 GLU A O 1
ATOM 2122 N N . PRO A 1 273 ? -20.947 16.729 44.491 1.00 53.66 273 PRO A N 1
ATOM 2123 C CA . PRO A 1 273 ? -19.894 17.734 44.362 1.00 53.66 273 PRO A CA 1
ATOM 2124 C C . PRO A 1 273 ? -18.624 17.282 43.630 1.00 53.66 273 PRO A C 1
ATOM 2126 O O . PRO A 1 273 ? -17.984 18.115 42.994 1.00 53.66 273 PRO A O 1
ATOM 2129 N N . VAL A 1 274 ? -18.219 16.006 43.672 1.00 56.19 274 VAL A N 1
ATOM 2130 C CA . VAL A 1 274 ? -16.967 15.562 43.014 1.00 56.19 274 VAL A CA 1
ATOM 2131 C C . VAL A 1 274 ? -17.154 15.437 41.503 1.00 56.19 274 VAL A C 1
ATOM 2133 O O . VAL A 1 274 ? -16.277 15.841 40.734 1.00 56.19 274 VAL A O 1
ATOM 2136 N N . ILE A 1 275 ? -18.318 14.941 41.079 1.00 55.75 275 ILE A N 1
ATOM 2137 C CA . ILE A 1 275 ? -18.689 14.872 39.663 1.00 55.75 275 ILE A CA 1
ATOM 2138 C C . ILE A 1 275 ? -18.885 16.293 39.137 1.00 55.75 275 ILE A C 1
ATOM 2140 O O . ILE A 1 275 ? -18.267 16.639 38.137 1.00 55.75 275 ILE A O 1
ATOM 2144 N N . ALA A 1 276 ? -19.620 17.150 39.855 1.00 60.81 276 ALA A N 1
ATOM 2145 C CA . ALA A 1 276 ? -19.820 18.551 39.482 1.00 60.81 276 ALA A CA 1
ATOM 2146 C C . ALA A 1 276 ? -18.502 19.338 39.398 1.00 60.81 276 ALA A C 1
ATOM 2148 O O . ALA A 1 276 ? -18.324 20.144 38.489 1.00 60.81 276 ALA A O 1
ATOM 2149 N N . LYS A 1 277 ? -17.535 19.074 40.288 1.00 69.31 277 LYS A N 1
ATOM 2150 C CA . LYS A 1 277 ? -16.223 19.737 40.263 1.00 69.31 277 LYS A CA 1
ATOM 2151 C C . LYS A 1 277 ? -15.351 19.267 39.098 1.00 69.31 277 LYS A C 1
ATOM 2153 O O . LYS A 1 277 ? -14.698 20.097 38.467 1.00 69.31 277 LYS A O 1
ATOM 2158 N N . LYS A 1 278 ? -15.355 17.967 38.772 1.00 66.81 278 LYS A N 1
ATOM 2159 C CA . LYS A 1 278 ? -14.675 17.466 37.564 1.00 66.81 278 LYS A CA 1
ATOM 2160 C C . LYS A 1 278 ? -15.343 18.011 36.301 1.00 66.81 278 LYS A C 1
ATOM 2162 O O . LYS A 1 278 ? -14.642 18.538 35.445 1.00 66.81 278 LYS A O 1
ATOM 2167 N N . LEU A 1 279 ? -16.674 17.965 36.214 1.00 67.31 279 LEU A N 1
ATOM 2168 C CA . LEU A 1 279 ? -17.439 18.472 35.068 1.00 67.31 279 LEU A CA 1
ATOM 2169 C C . LEU A 1 279 ? -17.259 19.985 34.888 1.00 67.31 279 LEU A C 1
ATOM 2171 O O . LEU A 1 279 ? -17.025 20.441 33.776 1.00 67.31 279 LEU A O 1
ATOM 2175 N N . GLY A 1 280 ? -17.269 20.748 35.983 1.00 73.44 280 GLY A N 1
ATOM 2176 C CA . GLY A 1 280 ? -16.953 22.175 35.994 1.00 73.44 280 GLY A CA 1
ATOM 2177 C C . GLY A 1 280 ? -15.518 22.459 35.549 1.00 73.44 280 GLY A C 1
ATOM 2178 O O . GLY A 1 280 ? -15.291 23.392 34.788 1.00 73.44 280 GLY A O 1
ATOM 2179 N N . GLY A 1 281 ? -14.553 21.617 35.933 1.00 77.88 281 GLY A N 1
ATOM 2180 C CA . GLY A 1 281 ? -13.176 21.695 35.439 1.00 77.88 281 GLY A CA 1
ATOM 2181 C C . GLY A 1 281 ? -13.058 21.426 33.935 1.00 77.88 281 GLY A C 1
ATOM 2182 O O . GLY A 1 281 ? -12.324 22.134 33.248 1.00 77.88 281 GLY A O 1
ATOM 2183 N N . TYR A 1 282 ? -13.799 20.447 33.408 1.00 70.44 282 TYR A N 1
ATOM 2184 C CA . TYR A 1 282 ? -13.846 20.173 31.969 1.00 70.44 282 TYR A CA 1
ATOM 2185 C C . TYR A 1 282 ? -14.545 21.295 31.195 1.00 70.44 282 TYR A C 1
ATOM 2187 O O . TYR A 1 282 ? -13.980 21.766 30.215 1.00 70.44 282 TYR A O 1
ATOM 2195 N N . LEU A 1 283 ? -15.700 21.785 31.661 1.00 71.25 283 LEU A N 1
ATOM 2196 C CA . LEU A 1 283 ? -16.404 22.930 31.067 1.00 71.25 283 LEU A CA 1
ATOM 2197 C C . LEU A 1 283 ? -15.549 24.197 31.086 1.00 71.25 283 LEU A C 1
ATOM 2199 O O . LEU A 1 283 ? -15.522 24.932 30.105 1.00 71.25 283 LEU A O 1
ATOM 2203 N N . HIS A 1 284 ? -14.805 24.435 32.167 1.00 75.75 284 HIS A N 1
ATOM 2204 C CA . HIS A 1 284 ? -13.906 25.579 32.257 1.00 75.75 284 HIS A CA 1
ATOM 2205 C C . HIS A 1 284 ? -12.740 25.475 31.266 1.00 75.75 284 HIS A C 1
ATOM 2207 O O . HIS A 1 284 ? -12.433 26.457 30.597 1.00 75.75 284 HIS A O 1
ATOM 2213 N N . LYS A 1 285 ? -12.145 24.285 31.098 1.00 74.50 285 LYS A N 1
ATOM 2214 C CA . LYS A 1 285 ? -11.122 24.036 30.065 1.00 74.50 285 LYS A CA 1
ATOM 2215 C C . LYS A 1 285 ? -11.676 24.177 28.643 1.00 74.50 285 LYS A C 1
ATOM 2217 O O . LYS A 1 285 ? -10.979 24.693 27.775 1.00 74.50 285 LYS A O 1
ATOM 2222 N N . LEU A 1 286 ? -12.927 23.774 28.419 1.00 69.88 286 LEU A N 1
ATOM 2223 C CA . LEU A 1 286 ? -13.641 23.946 27.147 1.00 69.88 286 LEU A CA 1
ATOM 2224 C C . LEU A 1 286 ? -13.948 25.423 26.851 1.00 69.88 286 LEU A C 1
ATOM 2226 O O . LEU A 1 286 ? -13.890 25.845 25.708 1.00 69.88 286 LEU A O 1
ATOM 2230 N N . HIS A 1 287 ? -14.223 26.224 27.883 1.00 71.19 287 HIS A N 1
ATOM 2231 C CA . HIS A 1 287 ? -14.409 27.672 27.753 1.00 71.19 287 HIS A CA 1
ATOM 2232 C C . HIS A 1 287 ? -13.091 28.446 27.594 1.00 71.19 287 HIS A C 1
ATOM 2234 O O . HIS A 1 287 ? -13.085 29.529 27.013 1.00 71.19 287 HIS A O 1
ATOM 2240 N N . GLN A 1 288 ? -11.987 27.930 28.142 1.00 74.62 288 GLN A N 1
ATOM 2241 C CA . GLN A 1 288 ? -10.659 28.540 28.023 1.00 74.62 288 GLN A CA 1
ATOM 2242 C C . GLN A 1 288 ? -9.951 28.201 26.706 1.00 74.62 288 GLN A C 1
ATOM 2244 O O . GLN A 1 288 ? -9.090 28.968 26.280 1.00 74.62 288 GLN A O 1
ATOM 2249 N N . SER A 1 289 ? -10.315 27.098 26.049 1.00 63.22 289 SER A N 1
ATOM 2250 C CA . SER A 1 289 ? -9.880 26.814 24.678 1.00 63.22 289 SER A CA 1
ATOM 2251 C C . SER A 1 289 ? -10.629 27.757 23.731 1.00 63.22 289 SER A C 1
ATOM 2253 O O . SER A 1 289 ? -11.797 27.565 23.407 1.00 63.22 289 SER A O 1
ATOM 2255 N N . GLN A 1 290 ? -9.979 28.862 23.363 1.00 52.03 290 GLN A N 1
ATOM 2256 C CA . GLN A 1 290 ? -10.559 29.892 22.504 1.00 52.03 290 GLN A CA 1
ATOM 2257 C C . GLN A 1 290 ? -10.946 29.326 21.122 1.00 52.03 290 GLN A C 1
ATOM 2259 O O . GLN A 1 290 ? -10.224 28.493 20.573 1.00 52.03 290 GLN A O 1
ATOM 2264 N N . PRO A 1 291 ? -12.005 29.854 20.474 1.00 54.88 291 PRO A N 1
ATOM 2265 C CA . PRO A 1 291 ? -12.422 29.437 19.129 1.00 54.88 291 PRO A CA 1
ATOM 2266 C C . PRO A 1 291 ? -11.365 29.680 18.032 1.00 54.88 291 PRO A C 1
ATOM 2268 O O . PRO A 1 291 ? -11.507 29.167 16.926 1.00 54.88 291 PRO A O 1
ATOM 2271 N N . ALA A 1 292 ? -10.294 30.425 18.323 1.00 51.41 292 ALA A N 1
ATOM 2272 C CA . ALA A 1 292 ? -9.195 30.671 17.390 1.00 51.41 292 ALA A CA 1
ATOM 2273 C C . ALA A 1 292 ? -8.308 29.430 17.141 1.00 51.41 292 ALA A C 1
ATOM 2275 O O . ALA A 1 292 ? -7.754 29.295 16.051 1.00 51.41 292 ALA A O 1
ATOM 2276 N N . GLU A 1 293 ? -8.217 28.496 18.096 1.00 45.09 293 GLU A N 1
ATOM 2277 C CA . GLU A 1 293 ? -7.438 27.252 17.935 1.00 45.09 293 GLU A CA 1
ATOM 2278 C C . GLU A 1 293 ? -8.231 26.140 17.223 1.00 45.09 293 GLU A C 1
ATOM 2280 O O . GLU A 1 293 ? -7.641 25.239 16.637 1.00 45.09 293 GLU A O 1
ATOM 2285 N N . LEU A 1 294 ? -9.566 26.235 17.186 1.00 44.94 294 LEU A N 1
ATOM 2286 C CA . LEU A 1 294 ? -10.443 25.299 16.463 1.00 44.94 294 LEU A CA 1
ATOM 2287 C C . LEU A 1 294 ? -10.599 25.632 14.970 1.00 44.94 294 LEU A C 1
ATOM 2289 O O . LEU A 1 294 ? -11.072 24.798 14.209 1.00 44.94 294 LEU A O 1
ATOM 2293 N N . ALA A 1 295 ? -10.214 26.837 14.539 1.00 44.00 295 ALA A N 1
ATOM 2294 C CA . ALA A 1 295 ? -10.297 27.256 13.136 1.00 44.00 295 ALA A CA 1
ATOM 2295 C C . ALA A 1 295 ? -9.043 26.905 12.310 1.00 44.00 295 ALA A C 1
ATOM 2297 O O . ALA A 1 295 ? -9.036 27.117 11.098 1.00 44.00 295 ALA A O 1
ATOM 2298 N N . THR A 1 296 ? -7.976 26.408 12.947 1.00 45.25 296 THR A N 1
ATOM 2299 C CA . THR A 1 296 ? -6.685 26.123 12.291 1.00 45.25 296 THR A CA 1
ATOM 2300 C C . THR A 1 296 ? -6.186 24.678 12.460 1.00 45.25 296 THR A C 1
ATOM 2302 O O . THR A 1 296 ? -5.102 24.367 11.965 1.00 45.25 296 THR A O 1
ATOM 2305 N N . ALA A 1 297 ? -6.975 23.793 13.083 1.00 42.12 297 ALA A N 1
ATOM 2306 C CA . ALA A 1 297 ? -6.730 22.347 13.196 1.00 42.12 297 ALA A CA 1
ATOM 2307 C C . ALA A 1 297 ? -7.713 21.545 12.330 1.00 42.12 297 ALA A C 1
ATOM 2309 O O . ALA A 1 297 ? -7.283 20.508 11.771 1.00 42.12 297 ALA A O 1
#

pLDDT: mean 82.61, std 15.54, range [42.12, 97.06]